Protein AF-A0AA36G3A5-F1 (afdb_monomer)

Mean predicted aligned error: 21.59 Å

Radius of gyration: 29.67 Å; Cα contacts (8 Å, |Δi|>4): 218; chains: 1; bounding box: 100×79×65 Å

InterPro domains:
  IPR003656 Zinc finger, BED-type [PF02892] (23-64)
  IPR003656 Zinc finger, BED-type [PS50808] (19-64)

Organism: NCBI:txid96644

Sequence (240 aa):
MSTLAPAPNVPNPRNAGRKKSNPVWEFFTDLRVHGLAGVRCRFCHWVTNDRSPTTMKFHLKRKHDTGPGVSASQDDFLQTLLQQAQNLAASSSPPELRDPVKSEDVENMNIIEGLLLPRIESCKHSDHSSDASYPTNLASPDFSLADGASIAGLLQIATESDLTFTFNARRSGEYCFESNKKSKDGSQDKMVVFSDHGPEIRVEQKVNGKELSVEMWRKSDWTQFCWAVRGTCLHFLKSY

Nearest PDB structures (foldseek):
  5n9j-assembly1_A  TM=5.357E-01  e=4.385E-02  Schizosaccharomyces pombe
  5z4g-assembly2_B  TM=5.095E-01  e=1.149E+00  Ramazzottius varieornatus
  7oa8-assembly1_A  TM=5.215E-01  e=1.286E+00  Streptococcus sanguinis
  4h52-assembly1_A  TM=4.754E-01  e=2.527E+00  Influenza A virus (A/RI/5+/1957(H2N2))
  7ns9-assembly1_A  TM=3.008E-01  e=3.543E+00  Sulfolobus acidocaldarius DSM 639

Secondary structure (DSSP, 8-state):
---PPPPP----GGGTT-----GGGGGEEEGGGGT-SSEEESSSS-EES---HHHHHHHHHHHS-SSSS--TTTHHHHHHHHHHHHHHHTT-PPPP-----------------SS-----------------------PPPS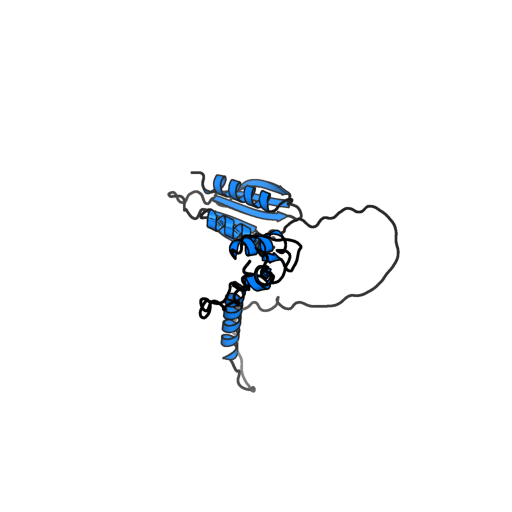--TTSHHHHHHHHHHHHHTTEEEEEE-STT-EEEEEESS--TTS---EEEEEEEETTEEEEEEEETTEEEEEEEEE---HHHHHHHHHHHHHHHHS--

Solvent-accessible surface area (backbone atoms only — not comparable to full-atom values): 15908 Å² total; per-residue (Å²): 140,84,87,80,77,84,78,82,88,72,82,76,74,88,67,87,78,71,72,84,71,66,74,73,54,82,55,43,44,69,32,56,86,76,78,39,89,30,36,31,43,73,87,51,93,51,70,41,73,68,81,48,69,66,59,53,50,52,47,42,62,73,76,56,64,84,68,86,87,86,58,94,76,61,55,63,60,56,51,51,52,52,53,54,57,53,61,64,65,74,73,73,83,83,81,89,84,92,86,89,91,84,89,84,88,79,93,79,92,77,81,96,81,87,86,88,77,87,82,87,78,89,83,86,86,85,90,82,82,89,85,91,84,79,88,75,79,78,69,73,51,82,68,52,73,87,36,70,69,44,44,51,52,53,53,49,52,22,63,78,65,61,33,45,70,48,78,44,78,65,102,76,38,36,42,35,41,30,49,69,69,72,48,96,78,72,78,61,52,41,38,40,38,40,31,79,54,86,59,29,32,41,39,34,38,26,48,71,86,39,82,77,46,77,47,80,44,73,56,76,50,70,68,60,49,55,49,50,53,51,53,53,50,50,57,65,52,64,59,128

Structure (mmCIF, N/CA/C/O backbone):
data_AF-A0AA36G3A5-F1
#
_entry.id   AF-A0AA36G3A5-F1
#
loop_
_atom_site.group_PDB
_atom_site.id
_atom_site.type_symbol
_atom_site.label_atom_id
_atom_site.label_alt_id
_atom_site.label_comp_id
_atom_site.label_asym_id
_atom_site.label_entity_id
_atom_site.label_seq_id
_atom_site.pdbx_PDB_ins_code
_atom_site.Cartn_x
_atom_site.Cartn_y
_atom_site.Cartn_z
_atom_site.occupancy
_atom_site.B_iso_or_equiv
_atom_site.auth_seq_id
_atom_site.auth_comp_id
_atom_site.auth_asym_id
_atom_site.auth_atom_id
_atom_site.pdbx_PDB_model_num
ATOM 1 N N . MET A 1 1 ? 45.743 -44.132 -42.120 1.00 41.00 1 MET A N 1
ATOM 2 C CA . MET A 1 1 ? 45.291 -42.758 -41.818 1.00 41.00 1 MET A CA 1
ATOM 3 C C . MET A 1 1 ? 43.903 -42.611 -42.415 1.00 41.00 1 MET A C 1
ATOM 5 O O . MET A 1 1 ? 43.802 -42.454 -43.622 1.00 41.00 1 MET A O 1
ATOM 9 N N . SER A 1 2 ? 42.852 -42.786 -41.612 1.00 38.22 2 SER A N 1
ATOM 10 C CA . SER A 1 2 ? 41.466 -42.783 -42.102 1.00 38.22 2 SER A CA 1
ATOM 11 C C . SER A 1 2 ? 40.746 -41.554 -41.566 1.00 38.22 2 SER A C 1
ATOM 13 O O . SER A 1 2 ? 40.529 -41.427 -40.364 1.00 38.22 2 SER A O 1
ATOM 15 N N . THR A 1 3 ? 40.428 -40.632 -42.466 1.00 40.66 3 THR A N 1
ATOM 16 C CA . THR A 1 3 ? 39.616 -39.438 -42.234 1.00 40.66 3 THR A CA 1
ATOM 17 C C . THR A 1 3 ? 38.140 -39.832 -42.136 1.00 40.66 3 THR A C 1
ATOM 19 O O . THR A 1 3 ? 37.544 -40.295 -43.106 1.00 40.66 3 THR A O 1
ATOM 22 N N . LEU A 1 4 ? 37.546 -39.667 -40.951 1.00 39.06 4 LEU A N 1
ATOM 23 C CA . LEU A 1 4 ? 36.112 -39.845 -40.711 1.00 39.06 4 LEU A CA 1
ATOM 24 C C . LEU A 1 4 ? 35.361 -38.571 -41.122 1.00 39.06 4 LEU A C 1
ATOM 26 O O . LEU A 1 4 ? 35.621 -37.493 -40.592 1.00 39.06 4 LEU A O 1
ATOM 30 N N . ALA A 1 5 ? 34.429 -38.706 -42.064 1.00 45.53 5 ALA A N 1
ATOM 31 C CA . ALA A 1 5 ? 33.474 -37.662 -42.419 1.00 45.53 5 ALA A CA 1
ATOM 32 C C . ALA A 1 5 ? 32.466 -37.428 -41.269 1.00 45.53 5 ALA A C 1
ATOM 34 O O . ALA A 1 5 ? 32.078 -38.393 -40.603 1.00 45.53 5 ALA A O 1
ATOM 35 N N . PRO A 1 6 ? 32.007 -36.186 -41.021 1.00 39.84 6 PRO A N 1
ATOM 36 C CA . PRO A 1 6 ? 30.997 -35.918 -40.003 1.00 39.84 6 PRO A CA 1
ATOM 37 C C . PRO A 1 6 ? 29.606 -36.362 -40.480 1.00 39.84 6 PRO A C 1
ATOM 39 O O . PRO A 1 6 ? 29.204 -36.112 -41.616 1.00 39.84 6 PRO A O 1
ATOM 42 N N . ALA A 1 7 ? 28.877 -37.038 -39.592 1.00 45.78 7 ALA A N 1
ATOM 43 C CA . ALA A 1 7 ? 27.554 -37.598 -39.848 1.00 45.78 7 ALA A CA 1
ATOM 44 C C . ALA A 1 7 ? 26.497 -36.518 -40.179 1.00 45.78 7 ALA A C 1
ATOM 46 O O . ALA A 1 7 ? 26.540 -35.421 -39.613 1.00 45.78 7 ALA A O 1
ATOM 47 N N . PRO A 1 8 ? 25.509 -36.823 -41.045 1.00 42.19 8 PRO A N 1
ATOM 48 C CA . PRO A 1 8 ? 24.415 -35.910 -41.350 1.00 42.19 8 PRO A CA 1
ATOM 49 C C . PRO A 1 8 ? 23.526 -35.698 -40.117 1.00 42.19 8 PRO A C 1
ATOM 51 O O . PRO A 1 8 ? 23.124 -36.641 -39.436 1.00 42.19 8 PRO A O 1
ATOM 54 N N . ASN A 1 9 ? 23.231 -34.430 -39.834 1.00 49.28 9 ASN A N 1
ATOM 55 C CA . ASN A 1 9 ? 22.385 -33.979 -38.734 1.00 49.28 9 ASN A CA 1
ATOM 56 C C . ASN A 1 9 ? 20.938 -34.448 -38.960 1.00 49.28 9 ASN A C 1
ATOM 58 O O . ASN A 1 9 ? 20.182 -33.823 -39.701 1.00 49.28 9 ASN A O 1
ATOM 62 N N . VAL A 1 10 ? 20.574 -35.581 -38.356 1.00 48.03 10 VAL A N 1
ATOM 63 C CA . VAL A 1 10 ? 19.202 -36.098 -38.358 1.00 48.03 10 VAL A CA 1
ATOM 64 C C . VAL A 1 10 ? 18.349 -35.211 -37.438 1.00 48.03 10 VAL A C 1
ATOM 66 O O . VAL A 1 10 ? 18.634 -35.145 -36.237 1.00 48.03 10 VAL A O 1
ATOM 69 N N . PRO A 1 11 ? 17.287 -34.548 -37.939 1.00 46.44 11 PRO A N 1
ATOM 70 C CA . PRO A 1 11 ? 16.377 -33.788 -37.093 1.00 46.44 11 PRO A CA 1
ATOM 71 C C . PRO A 1 11 ? 15.695 -34.728 -36.098 1.00 46.44 11 PRO A C 1
ATOM 73 O O . PRO A 1 11 ? 14.959 -35.636 -36.476 1.00 46.44 11 PRO A O 1
ATOM 76 N N . ASN A 1 12 ? 15.957 -34.524 -34.809 1.00 41.50 12 ASN A N 1
ATOM 77 C CA . ASN A 1 12 ? 15.366 -35.309 -33.732 1.00 41.50 12 ASN A CA 1
ATOM 78 C C . ASN A 1 12 ? 13.835 -35.082 -33.693 1.00 41.50 12 ASN A C 1
ATOM 80 O O . ASN A 1 12 ? 13.403 -33.970 -33.373 1.00 41.50 12 ASN A O 1
ATOM 84 N N . PRO A 1 13 ? 12.995 -36.105 -33.948 1.00 40.66 13 PRO A N 1
ATOM 85 C CA . PRO A 1 13 ? 11.541 -35.957 -34.079 1.00 40.66 13 PRO A CA 1
ATOM 86 C C . PRO A 1 13 ? 10.811 -35.773 -32.734 1.00 40.66 13 PRO A C 1
ATOM 88 O O . PRO A 1 13 ? 9.584 -35.757 -32.672 1.00 40.66 13 PRO A O 1
ATOM 91 N N . ARG A 1 14 ? 11.541 -35.583 -31.627 1.00 45.16 14 ARG A N 1
ATOM 92 C CA . ARG A 1 14 ? 10.981 -35.475 -30.268 1.00 45.16 14 ARG A CA 1
ATOM 93 C C . ARG A 1 14 ? 10.204 -34.189 -29.956 1.00 45.16 14 ARG A C 1
ATOM 95 O O . ARG A 1 14 ? 9.733 -34.044 -28.832 1.00 45.16 14 ARG A O 1
ATOM 102 N N . ASN A 1 15 ? 10.028 -33.280 -30.915 1.00 44.22 15 ASN A N 1
ATOM 103 C CA . ASN A 1 15 ? 9.285 -32.031 -30.703 1.00 44.22 15 ASN A CA 1
ATOM 104 C C . ASN A 1 15 ? 7.960 -31.939 -31.478 1.00 44.22 15 ASN A C 1
ATOM 106 O O . ASN A 1 15 ? 7.345 -30.876 -31.483 1.00 44.22 15 ASN A O 1
ATOM 110 N N . ALA A 1 16 ? 7.472 -33.035 -32.064 1.00 37.53 16 ALA A N 1
ATOM 111 C CA . ALA A 1 16 ? 6.218 -33.080 -32.827 1.00 37.53 16 ALA A CA 1
ATOM 112 C C . ALA A 1 16 ? 4.923 -32.990 -31.976 1.00 37.53 16 ALA A C 1
ATOM 114 O O . ALA A 1 16 ? 3.882 -33.497 -32.375 1.00 37.53 16 ALA A O 1
ATOM 115 N N . GLY A 1 17 ? 4.946 -32.356 -30.798 1.00 41.25 17 GLY A N 1
ATOM 116 C CA . GLY A 1 17 ? 3.747 -32.300 -29.950 1.00 41.25 17 GLY A CA 1
ATOM 117 C C . GLY A 1 17 ? 3.901 -31.598 -28.606 1.00 41.25 17 GLY A C 1
ATOM 118 O O . GLY A 1 17 ? 3.359 -32.066 -27.606 1.00 41.25 17 GLY A O 1
ATOM 119 N N . ARG A 1 18 ? 4.655 -30.492 -28.527 1.00 45.75 18 ARG A N 1
ATOM 120 C CA . ARG A 1 18 ? 4.874 -29.784 -27.255 1.00 45.75 18 ARG A CA 1
ATOM 121 C C . ARG A 1 18 ? 4.190 -28.418 -27.247 1.00 45.75 18 ARG A C 1
ATOM 123 O O . ARG A 1 18 ? 4.710 -27.465 -27.805 1.00 45.75 18 ARG A O 1
ATOM 130 N N . LYS A 1 19 ? 3.020 -28.397 -26.596 1.00 48.25 19 LYS A N 1
ATOM 131 C CA . LYS A 1 19 ? 2.370 -27.307 -25.839 1.00 48.25 19 LYS A CA 1
ATOM 132 C C . LYS A 1 19 ? 2.887 -25.898 -26.161 1.00 48.25 19 LYS A C 1
ATOM 134 O O . LYS A 1 19 ? 4.034 -25.608 -25.833 1.00 48.25 19 LYS A O 1
ATOM 139 N N . LYS A 1 20 ? 2.003 -25.056 -26.724 1.00 50.97 20 LYS A N 1
ATOM 140 C CA . LYS A 1 20 ? 2.137 -23.601 -26.953 1.00 50.97 20 LYS A CA 1
ATOM 141 C C . LYS A 1 20 ? 3.303 -23.024 -26.144 1.00 50.97 20 LYS A C 1
ATOM 143 O O . LYS A 1 20 ? 3.216 -22.925 -24.918 1.00 50.97 20 LYS A O 1
ATOM 148 N N . SER A 1 21 ? 4.426 -22.762 -26.816 1.00 67.94 21 S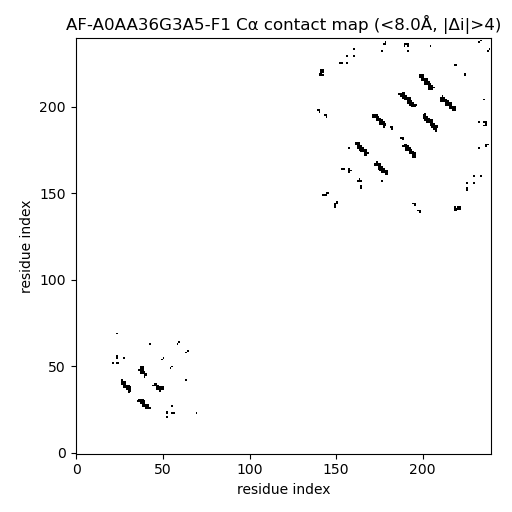ER A N 1
ATOM 149 C CA . S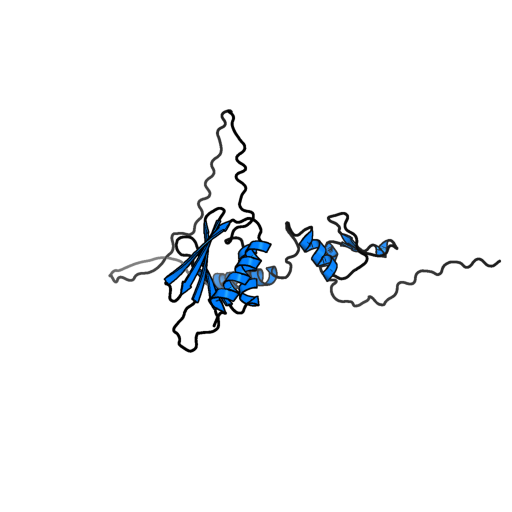ER A 1 21 ? 5.620 -22.217 -26.172 1.00 67.94 21 SER A CA 1
ATOM 150 C C . SER A 1 21 ? 5.229 -20.973 -25.384 1.00 67.94 21 SER A C 1
ATOM 152 O O . SER A 1 21 ? 4.411 -20.181 -25.845 1.00 67.94 21 SER A O 1
ATOM 154 N N . ASN A 1 22 ? 5.773 -20.831 -24.176 1.00 72.81 22 ASN A N 1
ATOM 155 C CA . ASN A 1 22 ? 5.434 -19.721 -23.291 1.00 72.81 22 ASN A CA 1
ATOM 156 C C . ASN A 1 22 ? 5.592 -18.381 -24.050 1.00 72.81 22 ASN A C 1
ATOM 158 O O . ASN A 1 22 ? 6.647 -18.191 -24.656 1.00 72.81 22 ASN A O 1
ATOM 162 N N . PRO A 1 23 ? 4.601 -17.468 -24.029 1.00 85.69 23 PRO A N 1
ATOM 163 C CA . PRO A 1 23 ? 4.609 -16.255 -24.861 1.00 85.69 23 PRO A CA 1
ATOM 164 C C . PRO A 1 23 ? 5.824 -15.354 -24.608 1.00 85.69 23 PRO A C 1
ATOM 166 O O . PRO A 1 23 ? 6.230 -14.600 -25.481 1.00 85.69 23 PRO A O 1
ATOM 169 N N . VAL A 1 24 ? 6.491 -15.504 -23.455 1.00 84.31 24 VAL A N 1
ATOM 170 C CA . VAL A 1 24 ? 7.762 -14.824 -23.160 1.00 84.31 24 VAL A CA 1
ATOM 171 C C . VAL A 1 24 ? 8.820 -15.018 -24.257 1.00 84.31 24 VAL A C 1
ATOM 173 O O . VAL A 1 24 ? 9.670 -14.155 -24.433 1.00 84.31 24 VAL A O 1
ATOM 176 N N . TRP A 1 25 ? 8.775 -16.112 -25.022 1.00 86.62 25 TRP A N 1
ATOM 177 C CA . TRP A 1 25 ? 9.727 -16.375 -26.105 1.00 86.62 25 TRP A CA 1
ATOM 178 C C . TRP A 1 25 ? 9.666 -15.362 -27.257 1.00 86.62 25 TRP A C 1
ATOM 180 O O . TRP A 1 25 ? 10.642 -15.246 -27.995 1.00 86.62 25 TRP A O 1
ATOM 190 N N . GLU A 1 26 ? 8.589 -14.584 -27.390 1.00 86.12 26 GLU A N 1
ATOM 191 C CA . GLU A 1 26 ? 8.492 -13.502 -28.382 1.00 86.12 26 GLU A CA 1
ATOM 192 C C . GLU A 1 26 ? 9.540 -12.400 -28.155 1.00 86.12 26 GLU A C 1
ATOM 194 O O . GLU A 1 26 ? 9.980 -11.741 -29.099 1.00 86.12 26 GLU A O 1
ATOM 199 N N . PHE A 1 27 ? 10.021 -12.264 -26.918 1.00 87.19 27 PHE A N 1
ATOM 200 C CA . PHE A 1 27 ? 10.941 -11.209 -26.497 1.00 87.19 27 PHE A CA 1
ATOM 201 C C . PHE A 1 27 ? 12.420 -11.641 -26.510 1.00 87.19 27 PHE A C 1
ATOM 203 O O . PHE A 1 27 ? 13.311 -10.831 -26.238 1.00 87.19 27 PHE A O 1
ATOM 210 N N . PHE A 1 28 ? 12.703 -12.907 -26.841 1.00 90.31 28 PHE A N 1
ATOM 211 C CA . PHE A 1 28 ? 14.046 -13.490 -26.774 1.00 90.31 28 PHE A CA 1
ATOM 212 C C . PHE A 1 28 ? 14.433 -14.215 -28.067 1.00 90.31 28 PHE A C 1
ATOM 214 O O . PHE A 1 28 ? 13.602 -14.663 -28.860 1.00 90.31 28 PHE A O 1
ATOM 221 N N . THR A 1 29 ? 15.736 -14.327 -28.290 1.00 89.75 29 THR A N 1
ATOM 222 C CA . THR A 1 29 ? 16.333 -15.082 -29.393 1.00 89.75 29 THR A CA 1
ATOM 223 C C . THR A 1 29 ? 17.072 -16.287 -28.813 1.00 89.75 29 THR A C 1
ATOM 225 O O . THR A 1 29 ? 17.982 -16.118 -27.997 1.00 89.75 29 THR A O 1
ATOM 228 N N . ASP A 1 30 ? 16.668 -17.502 -29.206 1.00 88.81 30 ASP A N 1
ATOM 229 C CA . ASP A 1 30 ? 17.364 -18.747 -28.837 1.00 88.81 30 ASP A CA 1
ATOM 230 C C . ASP A 1 30 ? 18.687 -18.815 -29.604 1.00 88.81 30 ASP A C 1
ATOM 232 O O . ASP A 1 30 ? 18.687 -18.870 -30.830 1.00 88.81 30 ASP A O 1
ATOM 236 N N . LEU A 1 31 ? 19.821 -18.810 -28.901 1.00 85.12 31 LEU A N 1
ATOM 237 C CA . LEU A 1 31 ? 21.141 -18.855 -29.534 1.00 85.12 31 LEU A CA 1
ATOM 238 C C . LEU A 1 31 ? 21.524 -20.275 -29.979 1.00 85.12 31 LEU A C 1
ATOM 240 O O . LEU A 1 31 ? 22.456 -20.442 -30.769 1.00 85.12 31 LEU A O 1
ATOM 244 N N . ARG A 1 32 ? 20.762 -21.298 -29.564 1.00 79.19 32 ARG A N 1
ATOM 245 C CA . ARG A 1 32 ? 20.990 -22.693 -29.971 1.00 79.19 32 ARG A CA 1
ATOM 246 C C . ARG A 1 32 ? 20.835 -22.901 -31.471 1.00 79.19 32 ARG A C 1
ATOM 248 O O . ARG A 1 32 ? 21.509 -23.763 -32.028 1.00 79.19 32 ARG A O 1
ATOM 255 N N . VAL A 1 33 ? 19.983 -22.114 -32.131 1.00 74.81 33 VAL A N 1
ATOM 256 C CA . VAL A 1 33 ? 19.831 -22.178 -33.596 1.00 74.81 33 VAL A CA 1
ATOM 257 C C . VAL A 1 33 ? 21.110 -21.755 -34.327 1.00 74.81 33 VAL A C 1
ATOM 259 O O . VAL A 1 33 ? 21.316 -22.146 -35.468 1.00 74.81 33 VAL A O 1
ATOM 262 N N . HIS A 1 34 ? 21.996 -21.022 -33.648 1.00 75.00 34 HIS A N 1
ATOM 263 C CA . HIS A 1 34 ? 23.299 -20.590 -34.152 1.00 75.00 34 HIS A CA 1
ATOM 264 C C . HIS A 1 34 ? 24.465 -21.428 -33.599 1.00 75.00 34 HIS A C 1
ATOM 266 O O . HIS A 1 34 ? 25.620 -21.040 -33.741 1.00 75.00 34 HIS A O 1
ATOM 272 N N . GLY A 1 35 ? 24.187 -22.564 -32.945 1.00 77.75 35 GLY A N 1
ATOM 273 C CA . GLY A 1 35 ? 25.217 -23.429 -32.357 1.00 77.75 35 GLY A CA 1
ATOM 274 C C . GLY A 1 35 ? 25.825 -22.906 -31.049 1.00 77.75 35 GLY A C 1
ATOM 275 O O . GLY A 1 35 ? 26.791 -23.485 -30.560 1.00 77.75 35 GLY A O 1
ATOM 276 N N . LEU A 1 36 ? 25.259 -21.846 -30.462 1.00 77.50 36 LEU A N 1
ATOM 277 C CA . LEU A 1 36 ? 25.702 -21.263 -29.194 1.00 77.50 36 LEU A CA 1
ATOM 278 C C . LEU A 1 36 ? 24.763 -21.660 -28.043 1.00 77.50 36 LEU A C 1
ATOM 280 O O . LEU A 1 36 ? 23.570 -21.892 -28.237 1.00 77.50 36 LEU A O 1
ATOM 284 N N . ALA A 1 37 ? 25.292 -21.741 -26.822 1.00 78.19 37 ALA A N 1
ATOM 285 C CA . ALA A 1 37 ? 24.477 -21.981 -25.634 1.00 78.19 37 ALA A CA 1
ATOM 286 C C . ALA A 1 37 ? 23.837 -20.670 -25.143 1.00 78.19 37 ALA A C 1
ATOM 288 O O . ALA A 1 37 ? 24.508 -19.645 -25.059 1.00 78.19 37 ALA A O 1
ATOM 289 N N . GLY A 1 38 ? 22.546 -20.718 -24.804 1.00 87.06 38 GLY A N 1
ATOM 290 C CA . GLY A 1 38 ? 21.849 -19.631 -24.112 1.00 87.06 38 GLY A CA 1
ATOM 291 C C . GLY A 1 38 ? 20.764 -18.919 -24.919 1.00 87.06 38 GLY A C 1
ATOM 292 O O . GLY A 1 38 ? 20.365 -19.343 -26.003 1.00 87.06 38 GLY A O 1
ATOM 293 N N . VAL A 1 39 ? 20.244 -17.846 -24.330 1.00 91.06 39 VAL A N 1
ATOM 294 C CA . VAL A 1 39 ? 19.195 -16.981 -24.878 1.00 91.06 39 VAL A CA 1
ATOM 295 C C . VAL A 1 39 ? 19.599 -15.525 -24.719 1.00 91.06 39 VAL A C 1
ATOM 297 O O . VAL A 1 39 ? 20.200 -15.138 -23.715 1.00 91.06 39 VAL A O 1
ATOM 300 N N . ARG A 1 40 ? 19.255 -14.713 -25.717 1.00 91.06 40 ARG A N 1
ATOM 301 C CA . ARG A 1 40 ? 19.533 -13.276 -25.746 1.00 91.06 40 ARG A CA 1
ATOM 302 C C . ARG A 1 40 ? 18.232 -12.482 -25.749 1.00 91.06 40 ARG A C 1
ATOM 304 O O . ARG A 1 40 ? 17.301 -12.837 -26.468 1.00 91.06 40 ARG A O 1
ATOM 311 N N . CYS A 1 41 ? 18.175 -11.405 -24.970 1.00 92.88 41 CYS A N 1
ATOM 312 C CA . CYS A 1 41 ? 17.064 -10.456 -25.025 1.00 92.88 41 CYS A CA 1
ATOM 313 C C . CYS A 1 41 ? 17.078 -9.690 -26.356 1.00 92.88 41 CYS A C 1
ATOM 315 O O . CYS A 1 41 ? 18.139 -9.283 -26.828 1.00 92.88 41 CYS A O 1
ATOM 317 N N . ARG A 1 42 ? 15.908 -9.466 -26.963 1.00 89.44 42 ARG A N 1
ATOM 318 C CA . ARG A 1 42 ? 15.797 -8.674 -28.203 1.00 89.44 42 ARG A CA 1
ATOM 319 C C . ARG A 1 42 ? 15.887 -7.164 -27.969 1.00 89.44 42 ARG A C 1
ATOM 321 O O . ARG A 1 42 ? 16.197 -6.433 -28.901 1.00 89.44 42 ARG A O 1
ATOM 328 N N . PHE A 1 43 ? 15.650 -6.712 -26.739 1.00 84.00 43 PHE A N 1
ATOM 329 C CA . PHE A 1 43 ? 15.539 -5.293 -26.384 1.00 84.00 43 PHE A CA 1
ATOM 330 C C . PHE A 1 43 ? 16.793 -4.726 -25.710 1.00 84.00 43 PHE A C 1
ATOM 332 O O . PHE A 1 43 ? 16.924 -3.515 -25.568 1.00 84.00 43 PHE A O 1
ATOM 339 N N . CYS A 1 44 ? 17.735 -5.575 -25.292 1.00 85.38 44 CYS A N 1
ATOM 340 C CA . CYS A 1 44 ? 19.021 -5.136 -24.753 1.00 85.38 44 CYS A CA 1
ATOM 341 C C . CYS A 1 44 ? 20.135 -6.169 -24.990 1.00 85.38 44 CYS A C 1
ATOM 343 O O . CYS A 1 44 ? 19.923 -7.237 -25.559 1.00 85.38 44 CYS A O 1
ATOM 345 N N . HIS A 1 45 ? 21.350 -5.867 -24.528 1.00 88.06 45 HIS A N 1
ATOM 346 C CA . HIS A 1 45 ? 22.523 -6.744 -24.658 1.00 88.06 45 HIS A CA 1
ATOM 347 C C . HIS A 1 45 ? 22.565 -7.894 -23.635 1.00 88.06 45 HIS A C 1
ATOM 349 O O . HIS A 1 45 ? 23.592 -8.551 -23.488 1.00 88.06 45 HIS A O 1
ATOM 355 N N . TRP A 1 46 ? 21.473 -8.145 -22.909 1.00 91.25 46 TRP A N 1
ATOM 356 C CA . TRP A 1 46 ? 21.429 -9.193 -21.894 1.00 91.25 46 TRP A CA 1
ATOM 357 C C . TRP A 1 46 ? 21.390 -10.597 -22.510 1.00 91.25 46 TRP A C 1
ATOM 359 O O . TRP A 1 46 ? 20.621 -10.867 -23.439 1.00 91.25 46 TRP A O 1
ATOM 369 N N . VAL A 1 47 ? 22.204 -11.499 -21.956 1.00 90.31 47 VAL A N 1
ATOM 370 C CA . VAL A 1 47 ? 22.348 -12.897 -22.378 1.00 90.31 47 VAL A CA 1
ATOM 371 C C . VAL A 1 47 ? 22.416 -13.786 -21.138 1.00 90.31 47 VAL A C 1
ATOM 373 O O . VAL A 1 47 ? 23.054 -13.426 -20.150 1.00 90.31 47 VAL A O 1
ATOM 376 N N . THR A 1 48 ? 21.777 -14.954 -21.183 1.00 88.06 48 THR A N 1
ATOM 377 C CA . THR A 1 48 ? 21.875 -15.971 -20.127 1.00 88.06 48 THR A CA 1
ATOM 378 C C . THR A 1 48 ? 21.960 -17.377 -20.710 1.00 88.06 48 THR A C 1
ATOM 380 O O . THR A 1 48 ? 21.448 -17.644 -21.796 1.00 88.06 48 THR A O 1
ATOM 383 N N . ASN A 1 49 ? 22.564 -18.298 -19.960 1.00 87.31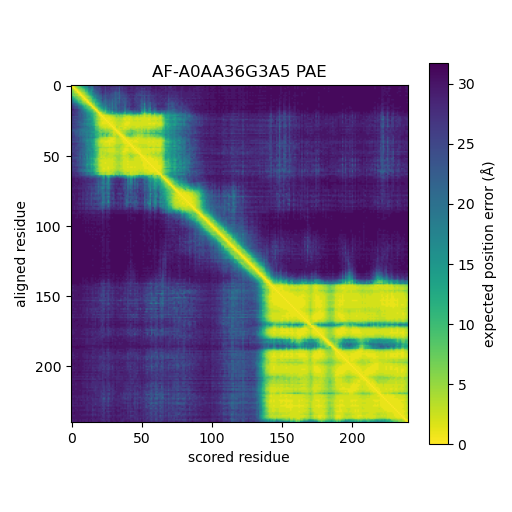 49 ASN A N 1
ATOM 384 C CA . ASN A 1 49 ? 22.575 -19.726 -20.285 1.00 87.31 49 ASN A CA 1
ATOM 385 C C . ASN A 1 49 ? 21.311 -20.458 -19.792 1.00 87.31 49 ASN A C 1
ATOM 387 O O . ASN A 1 49 ? 21.017 -21.557 -20.266 1.00 87.31 49 ASN A O 1
ATOM 391 N N . ASP A 1 50 ? 20.547 -19.856 -18.873 1.00 87.00 50 ASP A N 1
ATOM 392 C CA . ASP A 1 50 ? 19.304 -20.423 -18.345 1.00 87.00 50 ASP A CA 1
ATOM 393 C C . ASP A 1 50 ? 18.100 -20.062 -19.229 1.00 87.00 50 ASP A C 1
ATOM 395 O O . ASP A 1 50 ? 17.700 -18.906 -19.349 1.00 87.00 50 ASP A O 1
ATOM 399 N N . ARG A 1 51 ? 17.497 -21.088 -19.836 1.00 84.38 51 ARG A N 1
ATOM 400 C CA . ARG A 1 51 ? 16.383 -20.969 -20.791 1.00 84.38 51 ARG A CA 1
ATOM 401 C C . ARG A 1 51 ? 15.010 -21.097 -20.132 1.00 84.38 51 ARG A C 1
ATOM 403 O O . ARG A 1 51 ? 14.011 -21.334 -20.814 1.00 84.38 51 ARG A O 1
ATOM 410 N N . SER A 1 52 ? 14.956 -20.986 -18.808 1.00 85.50 52 SER A N 1
ATOM 411 C CA . SER A 1 52 ? 13.711 -20.987 -18.053 1.00 85.50 52 SER A CA 1
ATOM 412 C C . SER A 1 52 ? 12.851 -19.760 -18.395 1.00 85.50 52 SER A C 1
ATOM 414 O O . SER A 1 52 ? 13.329 -18.624 -18.285 1.00 85.50 52 SER A O 1
ATOM 416 N N . PRO A 1 53 ? 11.559 -19.941 -18.747 1.00 84.69 53 PRO A N 1
ATOM 417 C CA . PRO A 1 53 ? 10.605 -18.841 -18.893 1.00 84.69 53 PRO A CA 1
ATOM 418 C C . PRO A 1 53 ? 10.576 -17.897 -17.693 1.00 84.69 53 PRO A C 1
ATOM 420 O O . PRO A 1 53 ? 10.380 -16.699 -17.861 1.00 84.69 53 PRO A O 1
ATOM 423 N N . THR A 1 54 ? 10.810 -18.419 -16.491 1.00 84.75 54 THR A N 1
ATOM 424 C CA . THR A 1 54 ? 10.860 -17.642 -15.252 1.00 84.75 54 THR A CA 1
ATOM 425 C C . THR A 1 54 ? 12.012 -16.638 -15.265 1.00 84.75 54 THR A C 1
ATOM 427 O O . THR A 1 54 ? 11.799 -15.455 -15.012 1.00 84.75 54 THR A O 1
ATOM 430 N N . THR A 1 55 ? 13.215 -17.074 -15.636 1.00 87.06 55 THR A N 1
ATOM 431 C CA . THR A 1 55 ? 14.416 -16.227 -15.710 1.00 87.06 55 THR A CA 1
ATOM 432 C C . THR A 1 55 ? 14.262 -15.134 -16.768 1.00 87.06 55 THR A C 1
ATOM 434 O O . THR A 1 55 ? 14.579 -13.970 -16.520 1.00 87.06 55 THR A O 1
ATOM 437 N N . MET A 1 56 ? 13.679 -15.480 -17.918 1.00 88.25 56 MET A N 1
ATOM 438 C CA . MET A 1 56 ? 13.350 -14.532 -18.986 1.00 88.25 56 MET A CA 1
ATOM 439 C C . MET A 1 56 ? 12.294 -13.503 -18.550 1.00 88.25 56 MET A C 1
ATOM 441 O O . MET A 1 56 ? 12.481 -12.304 -18.751 1.00 88.25 56 MET A O 1
ATOM 445 N N . LYS A 1 57 ? 11.225 -13.933 -17.869 1.00 84.50 57 LYS A N 1
ATOM 446 C CA . LYS A 1 57 ? 10.213 -13.020 -17.308 1.00 84.50 57 LYS A CA 1
ATOM 447 C C . LYS A 1 57 ? 10.804 -12.070 -16.269 1.00 84.50 57 LYS A C 1
ATOM 449 O O . LYS A 1 57 ? 10.495 -10.884 -16.291 1.00 84.50 57 LYS A O 1
ATOM 454 N N . PHE A 1 58 ? 11.678 -12.562 -15.390 1.00 89.75 58 PHE A N 1
ATOM 455 C CA . PHE A 1 58 ? 12.361 -11.711 -14.415 1.00 89.75 58 PHE A CA 1
ATOM 456 C C . PHE A 1 58 ? 13.258 -10.670 -15.076 1.00 89.75 58 PHE A C 1
ATOM 458 O O . PHE A 1 58 ? 13.329 -9.543 -14.592 1.00 89.75 58 PHE A O 1
ATOM 465 N N . HIS A 1 59 ? 13.926 -11.023 -16.175 1.00 89.94 59 HIS A N 1
ATOM 466 C CA . HIS A 1 59 ? 14.695 -10.054 -16.944 1.00 89.94 59 HIS A CA 1
ATOM 467 C C . HIS A 1 59 ? 13.796 -8.938 -17.495 1.00 89.94 59 HIS A C 1
ATOM 469 O O . HIS A 1 59 ? 14.084 -7.767 -17.244 1.00 89.94 59 HIS A O 1
ATOM 475 N N . LEU A 1 60 ? 12.688 -9.291 -18.164 1.00 88.00 60 LEU A N 1
ATOM 476 C CA . LEU A 1 60 ? 11.730 -8.308 -18.685 1.00 88.00 60 LEU A CA 1
ATOM 477 C C . LEU A 1 60 ? 11.201 -7.405 -17.566 1.00 88.00 60 LEU A C 1
ATOM 479 O O . LEU A 1 60 ? 11.333 -6.192 -17.662 1.00 88.00 60 LEU A O 1
ATOM 483 N N . LYS A 1 61 ? 10.746 -7.987 -16.451 1.00 83.50 61 LYS A N 1
ATOM 484 C CA . LYS A 1 61 ? 10.239 -7.243 -15.288 1.00 83.50 61 LYS A CA 1
ATOM 485 C C . LYS A 1 61 ? 11.276 -6.316 -14.637 1.00 83.50 61 LYS A C 1
ATOM 487 O O . LYS A 1 61 ? 10.925 -5.359 -13.973 1.00 83.50 61 LYS A O 1
ATOM 492 N N . ARG A 1 62 ? 12.575 -6.597 -14.749 1.00 82.12 62 ARG A N 1
ATOM 493 C CA . ARG A 1 62 ? 13.614 -5.768 -14.102 1.00 82.12 62 ARG A CA 1
ATOM 494 C C . ARG A 1 62 ? 14.207 -4.706 -15.015 1.00 82.12 62 ARG A C 1
ATOM 496 O O . ARG A 1 62 ? 14.800 -3.754 -14.518 1.00 82.12 62 ARG A O 1
ATOM 503 N N . LYS A 1 63 ? 14.168 -4.923 -16.330 1.00 80.44 63 LYS A N 1
ATOM 504 C CA . LYS A 1 63 ? 14.907 -4.109 -17.309 1.00 80.44 63 LYS A CA 1
ATOM 505 C C . LYS A 1 63 ? 14.031 -3.498 -18.395 1.00 80.44 63 LYS A C 1
ATOM 507 O O . LYS A 1 63 ? 14.473 -2.557 -19.041 1.00 80.44 63 LYS A O 1
ATOM 512 N N . HIS A 1 64 ? 12.821 -4.014 -18.577 1.00 81.12 64 HIS A N 1
ATOM 513 C CA . HIS A 1 64 ? 11.886 -3.626 -19.629 1.00 81.12 64 HIS A CA 1
ATOM 514 C C . HIS A 1 64 ? 10.452 -3.443 -19.091 1.00 81.12 64 HIS A C 1
ATOM 516 O O . HIS A 1 64 ? 9.505 -3.475 -19.866 1.00 81.12 64 HIS A O 1
ATOM 522 N N . ASP A 1 65 ? 10.287 -3.230 -17.778 1.00 64.19 65 ASP A N 1
ATOM 523 C CA . ASP A 1 65 ? 8.980 -3.022 -17.119 1.00 64.19 65 ASP A CA 1
ATOM 524 C C . ASP A 1 65 ? 8.354 -1.652 -17.439 1.00 64.19 65 ASP A C 1
ATOM 526 O O . ASP A 1 65 ? 7.231 -1.361 -17.048 1.00 64.19 65 ASP A O 1
ATOM 530 N N . THR A 1 66 ? 9.063 -0.801 -18.183 1.00 53.44 66 THR A N 1
ATOM 531 C CA . THR A 1 66 ? 8.635 0.551 -18.575 1.00 53.44 66 THR A CA 1
ATOM 532 C C . THR A 1 66 ? 7.776 0.552 -19.863 1.00 53.44 66 THR A C 1
ATOM 534 O O . THR A 1 66 ? 7.943 1.418 -20.716 1.00 53.44 66 THR A O 1
ATOM 537 N N . GLY A 1 67 ? 6.856 -0.424 -19.978 1.00 41.97 67 GLY A N 1
ATOM 538 C CA . GLY A 1 67 ? 5.738 -0.538 -20.945 1.00 41.97 67 GLY A CA 1
ATOM 539 C C . GLY A 1 67 ? 6.076 -0.845 -22.421 1.00 41.97 67 GLY A C 1
ATOM 540 O O . GLY A 1 67 ? 7.210 -0.644 -22.850 1.00 41.97 67 GLY A O 1
ATOM 541 N N . PRO A 1 68 ? 5.100 -1.247 -23.271 1.00 48.69 68 PRO A N 1
ATOM 542 C CA . PRO A 1 68 ? 3.894 -2.067 -23.076 1.00 48.69 68 PRO A CA 1
ATOM 543 C C . PRO A 1 68 ? 4.044 -3.448 -23.771 1.00 48.69 68 PRO A C 1
ATOM 545 O O . PRO A 1 68 ? 4.560 -3.528 -24.884 1.00 48.69 68 PRO A O 1
ATOM 548 N N . GLY A 1 69 ? 3.569 -4.552 -23.172 1.00 46.72 69 GLY A N 1
ATOM 549 C CA . GLY A 1 69 ? 3.463 -5.816 -23.931 1.00 46.72 69 GLY A CA 1
ATOM 550 C C . GLY A 1 69 ? 3.517 -7.157 -23.196 1.00 46.72 69 GLY A C 1
ATOM 551 O O . GLY A 1 69 ? 3.636 -8.175 -23.868 1.00 46.72 69 GLY A O 1
ATOM 552 N N . VAL A 1 70 ? 3.440 -7.231 -21.861 1.00 49.97 70 VAL A N 1
ATOM 553 C CA . VAL A 1 70 ? 3.530 -8.534 -21.150 1.00 49.97 70 VAL A CA 1
ATOM 554 C C . VAL A 1 70 ? 2.339 -8.816 -20.217 1.00 49.97 70 VAL A C 1
ATOM 556 O O . VAL A 1 70 ? 2.437 -9.634 -19.306 1.00 49.97 70 VAL A O 1
ATOM 559 N N . SER A 1 71 ? 1.176 -8.206 -20.463 1.00 46.00 71 SER A N 1
ATOM 560 C CA . SER A 1 71 ? -0.066 -8.433 -19.700 1.00 46.00 71 SER A CA 1
ATOM 561 C C . SER A 1 71 ? -1.103 -9.303 -20.426 1.00 46.00 71 SER A C 1
ATOM 563 O O . SER A 1 71 ? -2.292 -9.193 -20.156 1.00 46.00 71 SER A O 1
ATOM 565 N N . ALA A 1 72 ? -0.689 -10.247 -21.279 1.00 46.03 72 ALA A N 1
ATOM 566 C CA . ALA A 1 72 ? -1.593 -11.175 -21.984 1.00 46.03 72 ALA A CA 1
ATOM 567 C C . ALA A 1 72 ? -2.261 -12.239 -21.073 1.00 46.03 72 ALA A C 1
ATOM 569 O O . ALA A 1 72 ? -2.391 -13.407 -21.430 1.00 46.03 72 ALA A O 1
ATOM 570 N N . SER A 1 73 ? -2.606 -11.891 -19.837 1.00 49.53 73 SER A N 1
ATOM 571 C CA . SER A 1 73 ? -3.337 -12.773 -18.916 1.00 49.53 73 SER A CA 1
ATOM 572 C C . SER A 1 73 ? -4.324 -12.028 -18.013 1.00 49.53 73 SER A C 1
ATOM 574 O O . SER A 1 73 ? -5.142 -12.685 -17.381 1.00 49.53 73 SER A O 1
ATOM 576 N N . GLN A 1 74 ? -4.272 -10.691 -17.945 1.00 48.34 74 GLN A N 1
ATOM 577 C CA . GLN A 1 74 ? -5.289 -9.884 -17.252 1.00 48.34 74 GLN A CA 1
ATOM 578 C C . GLN A 1 74 ? -6.289 -9.232 -18.222 1.00 48.34 74 GLN A C 1
ATOM 580 O O . GLN A 1 74 ? -7.428 -8.984 -17.830 1.00 48.34 74 GLN A O 1
ATOM 585 N N . ASP A 1 75 ? -5.917 -9.044 -19.492 1.00 55.66 75 ASP A N 1
ATOM 586 C CA . ASP A 1 75 ? -6.762 -8.364 -20.484 1.00 55.66 75 ASP A CA 1
ATOM 587 C C . ASP A 1 75 ? -7.972 -9.197 -20.958 1.00 55.66 75 ASP A C 1
ATOM 589 O O . ASP A 1 75 ? -9.007 -8.631 -21.310 1.00 55.66 75 ASP A O 1
ATOM 593 N N . ASP A 1 76 ? -7.912 -10.533 -20.887 1.00 61.28 76 ASP A N 1
ATOM 594 C CA . ASP A 1 76 ? -9.029 -11.404 -21.298 1.00 61.28 76 ASP A CA 1
ATOM 595 C C . ASP A 1 76 ? -10.244 -11.283 -20.364 1.00 61.28 76 ASP A C 1
ATOM 597 O O . ASP A 1 76 ? -11.396 -11.329 -20.805 1.00 61.28 76 ASP A O 1
ATOM 601 N N . PHE A 1 77 ? -10.004 -11.099 -19.062 1.00 72.81 77 PHE A N 1
ATOM 602 C CA . PHE A 1 77 ? -11.079 -10.942 -18.084 1.00 72.81 77 PHE A CA 1
ATOM 603 C C . PHE A 1 77 ? -11.803 -9.607 -18.274 1.00 72.81 77 PHE A C 1
ATOM 605 O O . PHE A 1 77 ? -13.032 -9.573 -18.315 1.00 72.81 77 PHE A O 1
ATOM 612 N N . LEU A 1 78 ? -11.042 -8.523 -18.461 1.00 70.75 78 LEU A N 1
ATOM 613 C CA . LEU A 1 78 ? -11.595 -7.190 -18.693 1.00 70.75 78 LEU A CA 1
ATOM 614 C C . LEU A 1 78 ? -12.348 -7.114 -20.027 1.00 70.75 78 LEU A C 1
ATOM 616 O O . LEU A 1 78 ? -13.435 -6.540 -20.070 1.00 70.75 78 LEU A O 1
ATOM 620 N N . GLN A 1 79 ? -11.843 -7.757 -21.088 1.00 71.81 79 GLN A N 1
ATOM 621 C CA . GLN A 1 79 ? -12.577 -7.848 -22.355 1.00 71.81 79 GLN A CA 1
ATOM 622 C C . GLN A 1 79 ? -13.867 -8.668 -22.238 1.00 71.81 79 GLN A C 1
ATOM 624 O O . GLN A 1 79 ? -14.893 -8.262 -22.782 1.00 71.81 79 GLN A O 1
ATOM 629 N N . THR A 1 80 ? -13.856 -9.779 -21.495 1.00 73.81 80 THR A N 1
ATOM 630 C CA . THR A 1 80 ? -15.066 -10.593 -21.277 1.00 73.81 80 THR A CA 1
ATOM 631 C C . THR A 1 80 ? -16.137 -9.807 -20.513 1.00 73.81 80 THR A C 1
ATOM 633 O O . THR A 1 80 ? -17.315 -9.853 -20.874 1.00 73.81 80 THR A O 1
ATOM 636 N N . LEU A 1 81 ? -15.729 -9.033 -19.502 1.00 77.62 81 LEU A N 1
ATOM 637 C CA . LEU A 1 81 ? -16.616 -8.151 -18.739 1.00 77.62 81 LEU A CA 1
ATOM 638 C C . LEU A 1 81 ? -17.204 -7.028 -19.601 1.00 77.62 81 LEU A C 1
ATOM 640 O O . LEU A 1 81 ? -18.411 -6.784 -19.543 1.00 77.62 81 LEU A O 1
ATOM 644 N N . LEU A 1 82 ? -16.387 -6.381 -20.440 1.00 76.69 82 LEU A N 1
ATOM 645 C CA . LEU A 1 82 ? -16.875 -5.364 -21.378 1.00 76.69 82 LEU A CA 1
ATOM 646 C C . LEU A 1 82 ? -17.869 -5.951 -22.390 1.00 76.69 82 LEU A C 1
ATOM 648 O O . LEU A 1 82 ? -18.909 -5.345 -22.654 1.00 76.69 82 LEU A O 1
ATOM 652 N N . GLN A 1 83 ? -17.587 -7.141 -22.925 1.00 79.88 83 GLN A N 1
ATOM 653 C CA . GLN A 1 83 ? -18.459 -7.801 -23.896 1.00 79.88 83 GLN A CA 1
ATOM 654 C C . GLN A 1 83 ? -19.811 -8.196 -23.281 1.00 79.88 83 GLN A C 1
ATOM 656 O O . GLN A 1 83 ? -20.850 -8.055 -23.928 1.00 79.88 83 GLN A O 1
ATOM 661 N N . GLN A 1 84 ? -19.824 -8.657 -22.024 1.00 80.38 84 GLN A N 1
ATOM 662 C CA . GLN A 1 84 ? -21.070 -8.940 -21.306 1.00 80.38 84 GLN A CA 1
ATOM 663 C C . GLN A 1 84 ? -21.906 -7.676 -21.073 1.00 80.38 84 GLN A C 1
ATOM 665 O O . GLN A 1 84 ? -23.121 -7.723 -21.260 1.00 80.38 84 GLN A O 1
ATOM 670 N N . ALA A 1 85 ? -21.279 -6.545 -20.731 1.00 72.19 85 ALA A N 1
ATOM 671 C CA . ALA A 1 85 ? -21.989 -5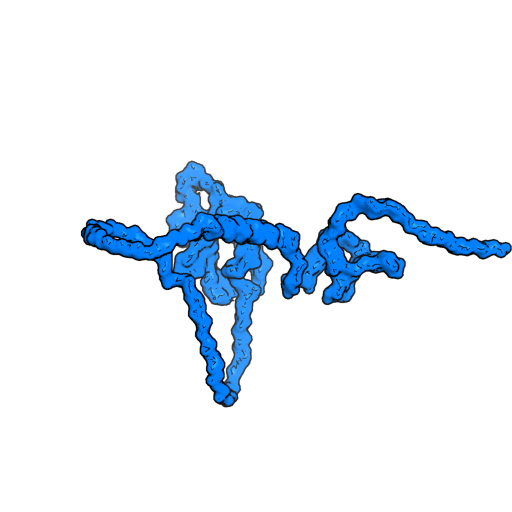.282 -20.527 1.00 72.19 85 ALA A CA 1
ATOM 672 C C . ALA A 1 85 ? -22.677 -4.778 -21.811 1.00 72.19 85 ALA A C 1
ATOM 674 O O . ALA A 1 85 ? -23.822 -4.329 -21.772 1.00 72.19 85 ALA A O 1
ATOM 675 N N . GLN A 1 86 ? -22.019 -4.911 -22.966 1.00 79.44 86 GLN A N 1
ATOM 676 C CA . GLN A 1 86 ? -22.576 -4.494 -24.258 1.00 79.44 86 GLN A CA 1
ATOM 677 C C . GLN A 1 86 ? -23.745 -5.376 -24.721 1.00 79.44 86 GLN A C 1
ATOM 679 O O . GLN A 1 86 ? -24.714 -4.869 -25.286 1.00 79.44 86 GLN A O 1
ATOM 684 N N . ASN A 1 87 ? -23.703 -6.680 -24.435 1.00 76.00 87 ASN A N 1
ATOM 685 C CA . ASN A 1 87 ? -24.776 -7.605 -24.811 1.00 76.00 87 ASN A CA 1
ATOM 686 C C . ASN A 1 87 ? -26.078 -7.359 -24.032 1.00 76.00 87 ASN A C 1
ATOM 688 O O . ASN A 1 87 ? -27.159 -7.631 -24.548 1.00 76.00 87 ASN A O 1
ATOM 692 N N . LEU A 1 88 ? -25.994 -6.817 -22.813 1.00 64.69 88 LEU A N 1
ATOM 693 C CA . LEU A 1 88 ? -27.173 -6.442 -22.027 1.00 64.69 88 LEU A CA 1
ATOM 694 C C . LEU A 1 88 ? -27.829 -5.156 -22.564 1.00 64.69 88 LEU A C 1
ATOM 696 O O . LEU A 1 88 ? -29.056 -5.063 -22.583 1.00 64.69 88 LEU A O 1
ATOM 700 N N . ALA A 1 89 ? -27.034 -4.212 -23.080 1.00 59.19 89 ALA A N 1
ATOM 701 C CA . ALA A 1 89 ? -27.518 -2.950 -23.646 1.00 59.19 89 ALA A CA 1
ATOM 702 C C . ALA A 1 89 ? -28.221 -3.099 -25.013 1.00 59.19 89 ALA A C 1
ATOM 704 O O . ALA A 1 89 ? -29.037 -2.260 -25.381 1.00 59.19 89 ALA A O 1
ATOM 705 N N . ALA A 1 90 ? -27.954 -4.174 -25.763 1.00 50.94 90 ALA A N 1
ATOM 706 C CA . ALA A 1 90 ? -28.523 -4.390 -27.099 1.00 50.94 90 ALA A CA 1
ATOM 707 C C . ALA A 1 90 ? -29.940 -5.010 -27.107 1.00 50.94 90 ALA A C 1
ATOM 709 O O . ALA A 1 90 ? -30.467 -5.305 -28.177 1.00 50.94 90 ALA A O 1
ATOM 710 N N . SER A 1 91 ? -30.568 -5.214 -25.941 1.00 48.62 91 SER A N 1
ATOM 711 C CA . SER A 1 91 ? -31.895 -5.851 -25.830 1.00 48.62 91 SER A CA 1
ATOM 712 C C . SER A 1 91 ? -33.080 -4.895 -25.616 1.00 48.62 91 SER A C 1
ATOM 714 O O . SER A 1 91 ? -34.215 -5.354 -25.519 1.00 48.62 91 SER A O 1
ATOM 716 N N . SER A 1 92 ? -32.868 -3.574 -25.612 1.00 41.28 92 SER A N 1
ATOM 717 C CA . SER A 1 92 ? -33.950 -2.585 -25.486 1.00 41.28 92 SER A CA 1
ATOM 718 C C . SER A 1 92 ? -34.076 -1.710 -26.738 1.00 41.28 92 SER A C 1
ATOM 720 O O . SER A 1 92 ? -33.472 -0.643 -26.834 1.00 41.28 92 SER A O 1
ATOM 722 N N . SER A 1 93 ? -34.883 -2.148 -27.702 1.00 42.44 93 SER A N 1
ATOM 723 C CA . SER A 1 93 ? -35.411 -1.294 -28.774 1.00 42.44 93 SER A CA 1
ATOM 724 C C . SER A 1 93 ? -36.671 -0.549 -28.292 1.00 42.44 93 SER A C 1
ATOM 726 O O . SER A 1 93 ? -37.598 -1.226 -27.839 1.00 42.44 93 SER A O 1
ATOM 728 N N . PRO A 1 94 ? -36.780 0.789 -28.407 1.00 41.09 94 PRO A N 1
ATOM 729 C CA . PRO A 1 94 ? -38.029 1.508 -28.139 1.00 41.09 94 PRO A CA 1
ATOM 730 C C . PRO A 1 94 ? -38.932 1.575 -29.392 1.00 41.09 94 PRO A C 1
ATOM 732 O O . PRO A 1 94 ? -38.407 1.738 -30.496 1.00 41.09 94 PRO A O 1
ATOM 735 N N . PRO A 1 95 ? -40.272 1.479 -29.256 1.00 42.66 95 PRO A N 1
ATOM 736 C CA . PRO A 1 95 ? -41.215 1.683 -30.353 1.00 42.66 95 PRO A CA 1
ATOM 737 C C . PRO A 1 95 ? -41.487 3.176 -30.618 1.00 42.66 95 PRO A C 1
ATOM 739 O O . PRO A 1 95 ? -41.257 4.034 -29.768 1.00 42.66 95 PRO A O 1
ATOM 742 N N . GLU A 1 96 ? -41.978 3.450 -31.828 1.00 36.44 96 GLU A N 1
ATOM 743 C CA . GLU A 1 96 ? -42.324 4.766 -32.376 1.00 36.44 96 GLU A CA 1
ATOM 744 C C . GLU A 1 96 ? -43.438 5.531 -31.626 1.00 36.44 96 GLU A C 1
ATOM 746 O O . GLU A 1 96 ? -44.178 5.000 -30.802 1.00 36.44 96 GLU A O 1
ATOM 751 N N . LEU A 1 97 ? -43.516 6.823 -31.948 1.00 45.09 97 LEU A N 1
ATOM 752 C CA . LEU A 1 97 ? -44.010 7.955 -31.162 1.00 45.09 97 LEU A CA 1
ATOM 753 C C . LEU A 1 97 ? -45.396 8.463 -31.646 1.00 45.09 97 LEU A C 1
ATOM 755 O O . LEU A 1 97 ? -45.652 8.440 -32.849 1.00 45.09 97 LEU A O 1
ATOM 759 N N . ARG A 1 98 ? -46.148 9.092 -30.711 1.00 37.91 98 ARG A N 1
ATOM 760 C CA . ARG A 1 98 ? -47.251 10.107 -30.833 1.00 37.91 98 ARG A CA 1
ATOM 761 C C . ARG A 1 98 ? -48.694 9.575 -30.798 1.00 37.91 98 ARG A C 1
ATOM 763 O O . ARG A 1 98 ? -48.987 8.608 -31.483 1.00 37.91 98 ARG A O 1
ATOM 770 N N . ASP A 1 99 ? -49.706 10.159 -30.135 1.00 36.19 99 ASP A N 1
ATOM 771 C CA . ASP A 1 99 ? -49.988 11.290 -29.195 1.00 36.19 99 ASP A CA 1
ATOM 772 C C . ASP A 1 99 ? -51.527 11.187 -28.861 1.00 36.19 99 ASP A C 1
ATOM 774 O O . ASP A 1 99 ? -52.194 10.378 -29.514 1.00 36.19 99 ASP A O 1
ATOM 778 N N . PRO A 1 100 ? -52.218 12.048 -28.063 1.00 49.00 100 PRO A N 1
ATOM 779 C CA . PRO A 1 100 ? -51.937 12.682 -26.759 1.00 49.00 100 PRO A CA 1
ATOM 780 C C . PRO A 1 100 ? -53.110 12.520 -25.725 1.00 49.00 100 PRO A C 1
ATOM 782 O O . PRO A 1 100 ? -54.180 12.029 -26.075 1.00 49.00 100 PRO A O 1
ATOM 785 N N . VAL A 1 101 ? -52.937 13.045 -24.487 1.00 28.64 101 VAL A N 1
ATOM 786 C CA . VAL A 1 101 ? -53.936 13.734 -23.596 1.00 28.64 101 VAL A CA 1
ATOM 787 C C . VAL A 1 101 ? -54.055 13.258 -22.119 1.00 28.64 101 VAL A C 1
ATOM 789 O O . VAL A 1 101 ? -54.411 12.120 -21.842 1.00 28.64 101 VAL A O 1
ATOM 792 N N . LYS A 1 102 ? -53.941 14.274 -21.230 1.00 28.88 102 LYS A N 1
ATOM 793 C CA . LYS A 1 102 ? -54.452 14.501 -19.845 1.00 28.88 102 LYS A CA 1
ATOM 794 C C . LYS A 1 102 ? -53.683 14.001 -18.602 1.00 28.88 102 LYS A C 1
ATOM 796 O O . LYS A 1 102 ? -53.778 12.847 -18.220 1.00 28.88 102 LYS A O 1
ATOM 801 N N . SER A 1 103 ? -53.064 14.997 -17.952 1.00 29.64 103 SER A N 1
ATOM 802 C CA . SER A 1 103 ? -53.328 15.519 -16.594 1.00 29.64 103 SER A CA 1
ATOM 803 C C . SER A 1 103 ? -53.142 14.665 -15.329 1.00 29.64 103 SER A C 1
ATOM 805 O O . SER A 1 103 ? -53.697 13.584 -15.200 1.00 29.64 103 SER A O 1
ATOM 807 N N . GLU A 1 104 ? -52.525 15.361 -14.363 1.00 32.22 104 GLU A N 1
ATOM 808 C CA . GLU A 1 104 ? -52.602 15.282 -12.893 1.00 32.22 104 GLU A CA 1
ATOM 809 C C . GLU A 1 104 ? -51.455 14.605 -12.121 1.00 32.22 104 GLU A C 1
ATOM 811 O O . GLU A 1 104 ? -50.927 13.553 -12.470 1.00 32.22 104 GLU A O 1
ATOM 816 N N . ASP A 1 105 ? -51.058 15.355 -11.092 1.00 35.25 105 ASP A N 1
ATOM 817 C CA . ASP A 1 105 ? -49.900 15.311 -10.204 1.00 35.25 105 ASP A CA 1
ATOM 818 C C . ASP A 1 105 ? -49.700 13.984 -9.468 1.00 35.25 105 ASP A C 1
ATOM 820 O O . ASP A 1 105 ? -50.686 13.452 -8.983 1.00 35.25 105 ASP A O 1
ATOM 824 N N . VAL A 1 106 ? -48.444 13.543 -9.264 1.00 41.19 106 VAL A N 1
ATOM 825 C CA . VAL A 1 106 ? -47.882 13.164 -7.942 1.00 41.19 106 VAL A CA 1
ATOM 826 C C . VAL A 1 106 ? -46.343 13.165 -8.017 1.00 41.19 106 VAL A C 1
ATOM 828 O O . VAL A 1 106 ? -45.744 12.591 -8.925 1.00 41.19 106 VAL A O 1
ATOM 831 N N . GLU A 1 107 ? -45.710 13.801 -7.033 1.00 41.72 107 GLU A N 1
ATOM 832 C CA . GLU A 1 107 ? -44.268 13.819 -6.775 1.00 41.72 107 GLU A CA 1
ATOM 833 C C . GLU A 1 107 ? -43.653 12.411 -6.685 1.00 41.72 107 GLU A C 1
ATOM 835 O O . GLU A 1 107 ? -44.156 11.547 -5.966 1.00 41.72 107 GLU A O 1
ATOM 840 N N . ASN A 1 108 ? -42.496 12.203 -7.323 1.00 37.41 108 ASN A N 1
ATOM 841 C CA . ASN A 1 108 ? -41.500 11.281 -6.786 1.00 37.41 108 ASN A CA 1
ATOM 842 C C . ASN A 1 108 ? -40.083 11.584 -7.289 1.00 37.41 108 ASN A C 1
ATOM 844 O O . ASN A 1 108 ? -39.816 11.700 -8.484 1.00 37.41 108 ASN A O 1
ATOM 848 N N . MET A 1 109 ? -39.184 11.701 -6.314 1.00 46.56 109 MET A N 1
ATOM 849 C CA . MET A 1 109 ? -37.734 11.822 -6.423 1.00 46.56 109 MET A CA 1
ATOM 850 C C . MET A 1 109 ? -37.129 10.715 -7.276 1.00 46.56 109 MET A C 1
ATOM 852 O O . MET A 1 109 ? -37.331 9.545 -6.951 1.00 46.56 109 MET A O 1
ATOM 856 N N . ASN A 1 110 ? -36.307 11.076 -8.270 1.00 33.62 110 ASN A N 1
ATOM 857 C CA . ASN A 1 110 ? -35.199 10.223 -8.688 1.00 33.62 110 ASN A CA 1
ATOM 858 C C . ASN A 1 110 ? -34.187 10.879 -9.653 1.00 33.62 110 ASN A C 1
ATOM 860 O O . ASN A 1 110 ? -34.569 11.528 -10.620 1.00 33.62 110 ASN A O 1
ATOM 864 N N . ILE A 1 111 ? -32.910 10.548 -9.397 1.00 37.44 111 ILE A N 1
ATOM 865 C CA . ILE A 1 111 ? -31.829 10.278 -10.374 1.00 37.44 111 ILE A CA 1
ATOM 866 C C . ILE A 1 111 ? -31.169 11.537 -10.979 1.00 37.44 111 ILE A C 1
ATOM 868 O O . ILE A 1 111 ? -31.747 12.264 -11.771 1.00 37.44 111 ILE A O 1
ATOM 872 N N . ILE A 1 112 ? -29.976 11.950 -10.532 1.00 44.97 112 ILE A N 1
ATOM 873 C CA . ILE A 1 112 ? -28.658 11.328 -10.791 1.00 44.97 112 ILE A CA 1
ATOM 874 C C . ILE A 1 112 ? -28.430 11.042 -12.284 1.00 44.97 112 ILE A C 1
ATOM 876 O O . ILE A 1 112 ? -28.256 9.897 -12.674 1.00 44.97 112 ILE A O 1
ATOM 880 N N . GLU A 1 113 ? -28.385 12.076 -13.124 1.00 39.41 113 GLU A N 1
ATOM 881 C CA . GLU A 1 113 ? -27.839 11.945 -14.483 1.00 39.41 113 GLU A CA 1
ATOM 882 C C . GLU A 1 113 ? -27.388 13.309 -15.041 1.00 39.41 113 GLU A C 1
ATOM 884 O O . GLU A 1 113 ? -28.037 13.919 -15.882 1.00 39.41 113 GLU A O 1
ATOM 889 N N . GLY A 1 114 ? -26.289 13.864 -14.511 1.00 36.53 114 GLY A N 1
ATOM 890 C CA . GLY A 1 114 ? -25.834 15.197 -14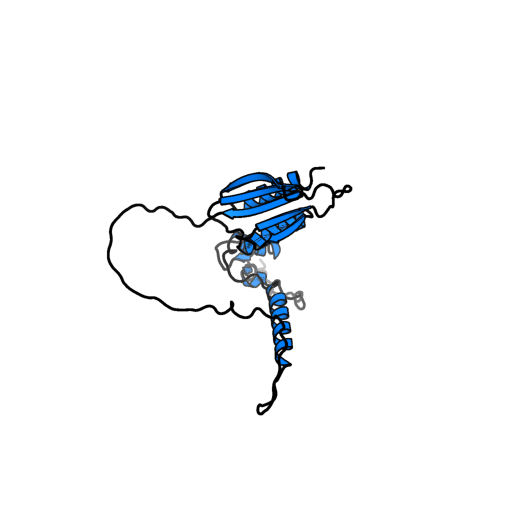.941 1.00 36.53 114 GLY A CA 1
ATOM 891 C C . GLY A 1 114 ? -24.353 15.533 -14.773 1.00 36.53 114 GLY A C 1
ATOM 892 O O . GLY A 1 114 ? -23.979 16.675 -15.012 1.00 36.53 114 GLY A O 1
ATOM 893 N N . LEU A 1 115 ? -23.493 14.591 -14.370 1.00 39.19 115 LEU A N 1
ATOM 894 C CA . LEU A 1 115 ? -22.076 14.892 -14.088 1.00 39.19 115 LEU A CA 1
ATOM 895 C C . LEU A 1 115 ? -21.059 14.103 -14.921 1.00 39.19 115 LEU A C 1
ATOM 897 O O . LEU A 1 115 ? -19.868 14.162 -14.634 1.00 39.19 115 LEU A O 1
ATOM 901 N N . LEU A 1 116 ? -21.484 13.400 -15.972 1.00 44.94 116 LEU A N 1
ATOM 902 C CA . LEU A 1 116 ? -20.566 12.644 -16.827 1.00 44.94 116 LEU A CA 1
ATOM 903 C C . LEU A 1 116 ? -20.721 13.010 -18.303 1.00 44.94 116 LEU A C 1
ATOM 905 O O . LEU A 1 116 ? -21.230 12.225 -19.090 1.00 44.94 116 LEU A O 1
ATOM 909 N N . LEU A 1 117 ? -20.195 14.177 -18.679 1.00 36.41 117 LEU A N 1
ATOM 910 C CA . LEU A 1 117 ? -19.609 14.385 -20.005 1.00 36.41 117 LEU A CA 1
ATOM 911 C C . LEU A 1 117 ? -18.325 15.229 -19.871 1.00 36.41 117 LEU A C 1
ATOM 913 O O . LEU A 1 117 ? -18.365 16.297 -19.254 1.00 36.41 117 LEU A O 1
ATOM 917 N N . PRO A 1 118 ? -17.183 14.793 -20.439 1.00 37.38 118 PRO A N 1
ATOM 918 C CA . PRO A 1 118 ? -15.951 15.570 -20.447 1.00 37.38 118 PRO A CA 1
ATOM 919 C C . PRO A 1 118 ? -16.014 16.606 -21.575 1.00 37.38 118 PRO A C 1
ATOM 921 O O . PRO A 1 118 ? -16.035 16.263 -22.757 1.00 37.38 118 PRO A O 1
ATOM 924 N N . ARG A 1 119 ? -16.034 17.895 -21.225 1.00 33.50 119 ARG A N 1
ATOM 925 C CA . ARG A 1 119 ? -15.921 18.980 -22.205 1.00 33.50 119 ARG A CA 1
ATOM 926 C C . ARG A 1 119 ? -14.454 19.131 -22.612 1.00 33.50 119 ARG A C 1
ATOM 928 O O . ARG A 1 119 ? -13.663 19.751 -21.910 1.00 33.50 119 ARG A O 1
ATOM 935 N N . ILE A 1 120 ? -14.097 18.520 -23.739 1.00 41.12 120 ILE A N 1
ATOM 936 C CA . ILE A 1 120 ? -12.855 18.798 -24.463 1.00 41.12 120 ILE A CA 1
ATOM 937 C C . ILE A 1 120 ? -13.052 20.139 -25.175 1.00 41.12 120 ILE A C 1
ATOM 939 O O . ILE A 1 120 ? -13.729 20.199 -26.197 1.00 41.12 120 ILE A O 1
ATOM 943 N N . GLU A 1 121 ? -12.460 21.208 -24.647 1.00 30.25 121 GLU A N 1
ATOM 944 C CA . GLU A 1 121 ? -12.245 22.447 -25.395 1.00 30.25 121 GLU A CA 1
ATOM 945 C C . GLU A 1 121 ? -10.763 22.835 -25.360 1.00 30.25 121 GLU A C 1
ATOM 947 O O . GLU A 1 121 ? -10.086 22.830 -24.335 1.00 30.25 121 GLU A O 1
ATOM 952 N N . SER A 1 122 ? -10.278 23.085 -26.570 1.00 32.88 122 SER A N 1
ATOM 953 C CA . SER A 1 122 ? -8.914 23.361 -26.992 1.00 32.88 122 SER A CA 1
ATOM 954 C C . SER A 1 122 ? -8.547 24.825 -26.757 1.00 32.88 122 SER A C 1
ATOM 956 O O . SER A 1 122 ? -9.274 25.693 -27.228 1.00 32.88 122 SER A O 1
ATOM 958 N N . CYS A 1 123 ? -7.360 25.099 -26.205 1.00 25.84 123 CYS A N 1
ATOM 959 C CA . CYS A 1 123 ? -6.730 26.423 -26.276 1.00 25.84 123 CYS A CA 1
ATOM 960 C C . CYS A 1 123 ? -5.227 26.309 -26.614 1.00 25.84 123 CYS A C 1
ATOM 962 O O . CYS A 1 123 ? -4.399 26.030 -25.752 1.00 25.84 123 CYS A O 1
ATOM 964 N N . LYS A 1 124 ? -4.882 26.548 -27.888 1.00 32.56 124 LYS A N 1
ATOM 965 C CA . LYS A 1 124 ? -3.627 27.199 -28.340 1.00 32.56 124 LYS A CA 1
ATOM 966 C C . LYS A 1 124 ? -3.978 28.694 -28.508 1.00 32.56 124 LYS A C 1
ATOM 968 O O . LYS A 1 124 ? -5.132 28.964 -28.814 1.00 32.56 124 LYS A O 1
ATOM 973 N N . HIS A 1 125 ? -3.152 29.729 -28.368 1.00 29.61 125 HIS A N 1
ATOM 974 C CA . HIS A 1 125 ? -1.712 29.977 -28.517 1.00 29.61 125 HIS A CA 1
ATOM 975 C C . HIS A 1 125 ? -1.457 31.394 -27.941 1.00 29.61 125 HIS A C 1
ATOM 977 O O . HIS A 1 125 ? -2.340 32.231 -28.111 1.00 29.61 125 HIS A O 1
ATOM 983 N N . SER A 1 126 ? -0.267 31.706 -27.406 1.00 31.77 126 SER A N 1
ATOM 984 C CA . SER A 1 126 ? 0.424 32.997 -27.656 1.00 31.77 126 SER A CA 1
ATOM 985 C C . SER A 1 126 ? 1.766 33.072 -26.918 1.00 31.77 126 SER A C 1
ATOM 987 O O . SER A 1 126 ? 1.808 33.013 -25.691 1.00 31.77 126 SER A O 1
ATOM 989 N N . ASP A 1 127 ? 2.839 33.219 -27.692 1.00 38.84 127 ASP A N 1
ATOM 990 C CA . ASP A 1 127 ? 4.219 33.435 -27.254 1.00 38.84 127 ASP A CA 1
ATOM 991 C C . ASP A 1 127 ? 4.446 34.867 -26.731 1.00 38.84 127 ASP A C 1
ATOM 993 O O . ASP A 1 127 ? 3.965 35.816 -27.351 1.00 38.84 127 ASP A O 1
ATOM 997 N N . HIS A 1 128 ? 5.250 35.036 -25.668 1.00 35.53 128 HIS A N 1
ATOM 998 C CA . HIS A 1 128 ? 6.204 36.154 -25.549 1.00 35.53 128 HIS A CA 1
ATOM 999 C C . HIS A 1 128 ? 7.261 35.940 -24.436 1.00 35.53 128 HIS A C 1
ATOM 1001 O O . HIS A 1 128 ? 6.931 35.762 -23.269 1.00 35.53 128 HIS A O 1
ATOM 1007 N N . SER A 1 129 ? 8.528 35.970 -24.870 1.00 38.56 129 SER A N 1
ATOM 1008 C CA . SER A 1 129 ? 9.840 36.196 -24.223 1.00 38.56 129 SER A CA 1
ATOM 1009 C C . SER A 1 129 ? 10.072 36.156 -22.699 1.00 38.56 129 SER A C 1
ATOM 1011 O O . SER A 1 129 ? 9.556 36.971 -21.946 1.00 38.56 129 SER A O 1
ATOM 1013 N N . SER A 1 130 ? 11.050 35.304 -22.350 1.00 49.38 130 SER A N 1
ATOM 1014 C CA . SER A 1 130 ? 12.249 35.500 -21.505 1.00 49.38 130 SER A CA 1
ATOM 1015 C C . SER A 1 130 ? 12.231 36.518 -20.353 1.00 49.38 130 SER A C 1
ATOM 1017 O O . SER A 1 130 ? 12.265 37.713 -20.616 1.00 49.38 130 SER A O 1
ATOM 1019 N N . ASP A 1 131 ? 12.434 36.048 -19.113 1.00 35.50 131 ASP A N 1
ATOM 1020 C CA . ASP A 1 131 ? 13.667 36.355 -18.364 1.00 35.50 131 ASP A CA 1
ATOM 1021 C C . ASP A 1 131 ? 13.904 35.377 -17.189 1.00 35.50 131 ASP A C 1
ATOM 1023 O O . ASP A 1 131 ? 13.003 34.672 -16.738 1.00 35.50 131 ASP A O 1
ATOM 1027 N N . ALA A 1 132 ? 15.161 35.292 -16.760 1.00 47.03 132 ALA A N 1
ATOM 1028 C CA . ALA A 1 132 ? 15.762 34.294 -15.882 1.00 47.03 132 ALA A CA 1
ATOM 1029 C C . ALA A 1 132 ? 15.143 34.155 -14.474 1.00 47.03 132 ALA A C 1
ATOM 1031 O O . ALA A 1 132 ? 14.854 35.154 -13.820 1.00 47.03 132 ALA A O 1
ATOM 1032 N N . SER A 1 133 ? 15.092 32.922 -13.936 1.00 40.94 133 SER A N 1
ATOM 1033 C CA . SER A 1 133 ? 15.857 32.512 -12.733 1.00 40.94 133 SER A CA 1
ATOM 1034 C C . SER A 1 133 ? 15.404 31.163 -12.111 1.00 40.94 133 SER A C 1
ATOM 1036 O O . SER A 1 133 ? 14.234 30.944 -11.832 1.00 40.94 133 SER A O 1
ATOM 1038 N N . TYR A 1 134 ? 16.399 30.289 -11.874 1.00 37.69 134 TYR A N 1
ATOM 1039 C CA . TYR A 1 134 ? 16.419 29.017 -11.113 1.00 37.69 134 TYR A CA 1
ATOM 1040 C C . TYR A 1 134 ? 15.572 27.824 -11.619 1.00 37.69 134 TYR A C 1
ATOM 1042 O O . TYR A 1 134 ? 14.346 27.884 -11.606 1.00 37.69 134 TYR A O 1
ATOM 1050 N N . PRO A 1 135 ? 16.183 26.660 -11.947 1.00 40.56 135 PRO A N 1
ATOM 1051 C CA . PRO A 1 135 ? 15.432 25.418 -12.055 1.00 40.56 135 PRO A CA 1
ATOM 1052 C C . PRO A 1 135 ? 15.120 24.922 -10.638 1.00 40.56 135 PRO A C 1
ATOM 1054 O O . PRO A 1 135 ? 15.886 24.161 -10.044 1.00 40.56 135 PRO A O 1
ATOM 1057 N N . THR A 1 136 ? 13.991 25.335 -10.067 1.00 42.41 136 THR A N 1
ATOM 1058 C CA . THR A 1 136 ? 13.344 24.520 -9.039 1.00 42.41 136 THR A CA 1
ATOM 1059 C C . THR A 1 136 ? 12.921 23.234 -9.729 1.00 42.41 136 THR A C 1
ATOM 1061 O O . THR A 1 136 ? 11.962 23.196 -10.494 1.00 42.41 136 THR A O 1
ATOM 1064 N N . ASN A 1 137 ? 13.707 22.182 -9.516 1.00 42.00 137 ASN A N 1
ATOM 1065 C CA . ASN A 1 137 ? 13.367 20.825 -9.904 1.00 42.00 137 ASN A CA 1
ATOM 1066 C C . ASN A 1 137 ? 12.101 20.449 -9.120 1.00 42.00 137 ASN A C 1
ATOM 1068 O O . ASN A 1 137 ? 12.172 19.948 -7.998 1.00 42.00 137 ASN A O 1
ATOM 1072 N N . LEU A 1 138 ? 10.933 20.802 -9.657 1.00 49.00 138 LEU A N 1
ATOM 1073 C CA . LEU A 1 138 ? 9.637 20.389 -9.143 1.00 49.00 138 LEU A CA 1
ATOM 1074 C C . LEU A 1 138 ? 9.461 18.930 -9.568 1.00 49.00 138 LEU A C 1
ATOM 1076 O O . LEU A 1 138 ? 8.697 18.612 -10.474 1.00 49.00 138 LEU A O 1
ATOM 1080 N N . ALA A 1 139 ? 10.286 18.061 -8.982 1.00 54.31 139 ALA A N 1
ATOM 1081 C CA . ALA A 1 139 ? 10.245 16.636 -9.224 1.00 54.31 139 ALA A CA 1
ATOM 1082 C C . ALA A 1 139 ? 8.842 16.154 -8.852 1.00 54.31 139 ALA A C 1
ATOM 1084 O O . ALA A 1 139 ? 8.408 16.285 -7.704 1.00 54.31 139 ALA A O 1
ATOM 1085 N N . SER A 1 140 ? 8.115 15.641 -9.843 1.00 57.97 140 SER A N 1
ATOM 1086 C CA . SER A 1 140 ? 6.914 14.855 -9.595 1.00 57.97 140 SER A CA 1
ATOM 1087 C C . SER A 1 140 ? 7.265 13.755 -8.589 1.00 57.97 140 SER A C 1
ATOM 1089 O O . SER A 1 140 ? 8.335 13.158 -8.730 1.00 57.97 140 SER A O 1
ATOM 1091 N N . PRO A 1 141 ? 6.419 13.491 -7.579 1.00 65.12 141 PRO A N 1
ATOM 1092 C CA . PRO A 1 141 ? 6.700 12.441 -6.610 1.00 65.12 141 PRO A CA 1
ATOM 1093 C C . PRO A 1 141 ? 6.924 11.106 -7.330 1.00 65.12 141 PRO A C 1
ATOM 1095 O O . PRO A 1 141 ? 6.228 10.815 -8.302 1.00 65.12 141 PRO A O 1
ATOM 1098 N N . ASP A 1 142 ? 7.870 10.299 -6.838 1.00 75.62 142 ASP A N 1
ATOM 1099 C CA . ASP A 1 142 ? 8.277 9.036 -7.480 1.00 75.62 142 ASP A CA 1
ATOM 1100 C C . ASP A 1 142 ? 7.118 8.035 -7.644 1.00 75.62 142 ASP A C 1
ATOM 1102 O O . ASP A 1 142 ? 7.185 7.131 -8.474 1.00 75.62 142 ASP A O 1
ATOM 1106 N N . PHE A 1 143 ? 6.040 8.202 -6.868 1.00 90.06 143 PHE A N 1
ATOM 1107 C CA . PHE A 1 143 ? 4.788 7.466 -7.017 1.00 90.06 143 PHE A CA 1
ATOM 1108 C C . PHE A 1 143 ? 3.579 8.268 -6.497 1.00 90.06 143 PHE A C 1
ATOM 1110 O O . PHE A 1 143 ? 3.711 9.226 -5.731 1.00 90.06 143 PHE A O 1
ATOM 1117 N N . SER A 1 144 ? 2.375 7.850 -6.890 1.00 91.12 144 SER A N 1
ATOM 1118 C CA . SER A 1 144 ? 1.087 8.365 -6.398 1.00 91.12 144 SER A CA 1
ATOM 1119 C C . SER A 1 144 ? 0.276 7.217 -5.806 1.00 91.12 144 SER A C 1
ATOM 1121 O O . SER A 1 144 ? 0.287 6.136 -6.396 1.00 91.12 144 SER A O 1
ATOM 1123 N N . LEU A 1 145 ? -0.434 7.403 -4.684 1.00 93.38 145 LEU A N 1
ATOM 1124 C CA . LEU A 1 145 ? -1.260 6.314 -4.138 1.00 93.38 145 LEU A CA 1
ATOM 1125 C C . LEU A 1 145 ? -2.468 6.021 -5.026 1.00 93.38 145 LEU A C 1
ATOM 1127 O O . LEU A 1 145 ? -2.923 4.885 -5.049 1.00 93.38 145 LEU A O 1
ATOM 1131 N N . ALA A 1 146 ? -2.937 7.012 -5.786 1.00 91.94 146 ALA A N 1
ATOM 1132 C CA . ALA A 1 146 ? -4.006 6.845 -6.770 1.00 91.94 146 ALA A CA 1
ATOM 1133 C C . ALA A 1 146 ? -3.585 6.097 -8.046 1.00 91.94 146 ALA A C 1
ATOM 1135 O O . ALA A 1 146 ? -4.442 5.788 -8.873 1.00 91.94 146 ALA A O 1
ATOM 1136 N N . ASP A 1 147 ? -2.292 5.816 -8.233 1.00 92.69 147 ASP A N 1
ATOM 1137 C CA . ASP A 1 147 ? -1.834 5.050 -9.390 1.00 92.69 147 ASP A CA 1
ATOM 1138 C C . ASP A 1 147 ? -2.193 3.561 -9.263 1.00 92.69 147 ASP A C 1
ATOM 1140 O O . ASP A 1 147 ? -2.093 2.961 -8.190 1.00 92.69 147 ASP A O 1
ATOM 1144 N N . GLY A 1 148 ? -2.561 2.938 -10.383 1.00 93.38 148 GLY A N 1
ATOM 1145 C CA . GLY A 1 148 ? -2.982 1.540 -10.425 1.00 93.38 148 GLY A CA 1
ATOM 1146 C C . GLY A 1 148 ? -1.904 0.579 -9.916 1.00 93.38 148 GLY A C 1
ATOM 1147 O O . GLY A 1 148 ? -2.227 -0.381 -9.214 1.00 93.38 148 GLY A O 1
ATOM 1148 N N . ALA A 1 149 ? -0.624 0.853 -10.200 1.00 93.31 149 ALA A N 1
ATOM 1149 C CA . ALA A 1 149 ? 0.484 0.040 -9.697 1.00 93.31 149 ALA A CA 1
ATOM 1150 C C . ALA A 1 149 ? 0.624 0.146 -8.169 1.00 93.31 149 ALA A C 1
ATOM 1152 O O . ALA A 1 149 ? 0.828 -0.867 -7.491 1.00 93.31 149 ALA A O 1
ATOM 1153 N N . SER A 1 150 ? 0.454 1.351 -7.621 1.00 95.75 150 SER A N 1
ATOM 1154 C CA . SER A 1 150 ? 0.486 1.588 -6.178 1.00 95.75 150 SER A CA 1
ATOM 1155 C C . SER A 1 150 ? -0.667 0.887 -5.466 1.00 95.75 150 SER A C 1
ATOM 1157 O O . SER A 1 150 ? -0.448 0.160 -4.496 1.00 95.75 150 SER A O 1
ATOM 1159 N N . ILE A 1 151 ? -1.890 1.036 -5.986 1.00 96.94 151 ILE A N 1
ATOM 1160 C CA . ILE A 1 151 ? -3.091 0.380 -5.451 1.00 96.94 151 ILE A CA 1
ATOM 1161 C C . ILE A 1 151 ? -2.916 -1.140 -5.473 1.00 96.94 151 ILE A C 1
ATOM 1163 O O . ILE A 1 151 ? -3.183 -1.805 -4.473 1.00 96.94 151 ILE A O 1
ATOM 1167 N N . ALA A 1 152 ? -2.411 -1.697 -6.578 1.00 97.12 152 ALA A N 1
ATOM 1168 C CA . ALA A 1 152 ? -2.133 -3.126 -6.681 1.00 97.12 152 ALA A CA 1
ATOM 1169 C C . ALA A 1 152 ? -1.116 -3.594 -5.626 1.00 97.12 152 ALA A C 1
ATOM 1171 O O . ALA A 1 152 ? -1.299 -4.648 -5.018 1.00 97.12 152 ALA A O 1
ATOM 1172 N N . GLY A 1 153 ? -0.068 -2.809 -5.358 1.00 97.06 153 GLY A N 1
ATOM 1173 C CA . GLY A 1 153 ? 0.900 -3.129 -4.308 1.00 97.06 153 GLY A CA 1
ATOM 1174 C C . GLY A 1 153 ? 0.323 -3.040 -2.890 1.00 97.06 153 GLY A C 1
ATOM 1175 O O . GLY A 1 153 ? 0.628 -3.896 -2.059 1.00 97.06 153 GLY A O 1
ATOM 1176 N N . LEU A 1 154 ? -0.554 -2.071 -2.615 1.00 97.81 154 LEU A N 1
ATOM 1177 C CA . LEU A 1 154 ? -1.270 -1.971 -1.336 1.00 97.81 154 LEU A CA 1
ATOM 1178 C C . LEU A 1 154 ? -2.242 -3.144 -1.129 1.00 97.81 154 LEU A C 1
ATOM 1180 O O . LEU A 1 154 ? -2.249 -3.759 -0.062 1.00 97.81 154 LEU A O 1
ATOM 1184 N N . LEU A 1 155 ? -2.997 -3.514 -2.167 1.00 98.00 155 LEU A N 1
ATOM 1185 C CA . LEU A 1 155 ? -3.863 -4.699 -2.170 1.00 98.00 155 LEU A CA 1
ATOM 1186 C C . LEU A 1 155 ? -3.069 -5.987 -1.925 1.00 98.00 155 LEU A C 1
ATOM 1188 O O . LEU A 1 155 ? -3.503 -6.860 -1.168 1.00 98.00 155 LEU A O 1
ATOM 1192 N N . GLN A 1 156 ? -1.885 -6.097 -2.529 1.00 97.38 156 GLN A N 1
ATOM 1193 C CA . GLN A 1 156 ? -0.985 -7.223 -2.307 1.00 97.38 156 GLN A CA 1
ATOM 1194 C C . GLN A 1 156 ? -0.545 -7.297 -0.836 1.00 97.38 156 GLN A C 1
ATOM 1196 O O . GLN A 1 156 ? -0.604 -8.371 -0.242 1.00 97.38 156 GLN A O 1
ATOM 1201 N N . ILE A 1 157 ? -0.180 -6.166 -0.219 1.00 97.50 157 ILE A N 1
ATOM 1202 C CA . ILE A 1 157 ? 0.167 -6.103 1.213 1.00 97.50 157 ILE A CA 1
ATOM 1203 C C . ILE A 1 157 ? -1.002 -6.561 2.087 1.00 97.50 157 ILE A C 1
ATOM 1205 O O . ILE A 1 157 ? -0.797 -7.344 3.019 1.00 97.50 157 ILE A O 1
ATOM 1209 N N . ALA A 1 158 ? -2.217 -6.095 1.792 1.00 97.12 158 ALA A N 1
ATOM 1210 C CA . ALA A 1 158 ? -3.404 -6.464 2.553 1.00 97.12 158 ALA A CA 1
ATOM 1211 C C . ALA A 1 158 ? -3.660 -7.974 2.488 1.00 97.12 158 ALA A C 1
ATOM 1213 O O . ALA A 1 158 ? -3.876 -8.616 3.516 1.00 97.12 158 ALA A O 1
ATOM 1214 N N . THR A 1 159 ? -3.532 -8.546 1.288 1.00 95.94 159 THR A N 1
ATOM 1215 C CA . THR A 1 159 ? -3.690 -9.984 1.040 1.00 95.94 159 THR A CA 1
ATOM 1216 C C . THR A 1 159 ? -2.635 -10.802 1.788 1.00 95.94 159 THR A C 1
ATOM 1218 O O . THR A 1 159 ? -2.972 -11.759 2.480 1.00 95.94 159 THR A O 1
ATOM 1221 N N . GLU A 1 160 ? -1.361 -10.407 1.701 1.00 95.56 160 GLU A N 1
ATOM 1222 C CA . GLU A 1 160 ? -0.243 -11.071 2.391 1.00 95.56 160 GLU A CA 1
ATOM 1223 C C . GLU A 1 160 ? -0.381 -11.035 3.920 1.00 95.56 160 GLU A C 1
ATOM 1225 O O . GLU A 1 160 ? 0.104 -11.932 4.608 1.00 95.56 160 GLU A O 1
ATOM 1230 N N . SER A 1 161 ? -1.040 -10.001 4.449 1.00 93.88 161 SER A N 1
ATOM 1231 C CA . SER A 1 161 ? -1.124 -9.729 5.889 1.00 93.88 161 SER A CA 1
ATOM 1232 C C . SER A 1 161 ? -2.467 -10.117 6.517 1.00 93.88 161 SER A C 1
ATOM 1234 O O . SER A 1 161 ? -2.666 -9.889 7.716 1.00 93.88 161 SER A O 1
ATOM 1236 N N . ASP A 1 162 ? -3.387 -10.696 5.737 1.00 93.88 162 ASP A N 1
ATOM 1237 C CA . ASP A 1 162 ? -4.765 -10.990 6.152 1.00 93.88 162 ASP A CA 1
ATOM 1238 C C . ASP A 1 162 ? -5.457 -9.745 6.747 1.00 93.88 162 ASP A C 1
ATOM 1240 O O . ASP A 1 162 ? -5.893 -9.715 7.906 1.00 93.88 162 ASP A O 1
ATOM 1244 N N . LEU A 1 163 ? -5.461 -8.667 5.966 1.00 94.81 163 LEU A N 1
ATOM 1245 C CA . LEU A 1 163 ? -6.104 -7.396 6.288 1.00 94.81 163 LEU A CA 1
ATOM 1246 C C . LEU A 1 163 ? -7.201 -7.095 5.268 1.00 94.81 163 LEU A C 1
ATOM 1248 O O . LEU A 1 163 ? -7.120 -7.499 4.107 1.00 94.81 163 LEU A O 1
ATOM 1252 N N . THR A 1 164 ? -8.207 -6.346 5.701 1.00 95.19 164 THR A N 1
ATOM 1253 C CA . THR A 1 164 ? -9.184 -5.736 4.807 1.00 95.19 164 THR A CA 1
ATOM 1254 C C . THR A 1 164 ? -8.585 -4.434 4.305 1.00 95.19 164 THR A C 1
ATOM 1256 O O . THR A 1 164 ? -8.071 -3.640 5.093 1.00 95.19 164 THR A O 1
ATOM 1259 N N . PHE A 1 165 ? -8.646 -4.230 2.992 1.00 96.50 165 PHE A N 1
ATOM 1260 C CA . PHE A 1 165 ? -8.261 -2.984 2.347 1.00 96.50 165 PHE A CA 1
ATOM 1261 C C . PHE A 1 165 ? -9.496 -2.323 1.755 1.00 96.50 165 PHE A C 1
ATOM 1263 O O . PHE A 1 165 ? -10.201 -2.939 0.952 1.00 96.50 165 PHE A O 1
ATOM 1270 N N . THR A 1 166 ? -9.755 -1.077 2.137 1.00 95.50 166 THR A N 1
ATOM 1271 C CA . THR A 1 166 ? -10.869 -0.290 1.606 1.00 95.50 166 THR A CA 1
ATOM 1272 C C . THR A 1 166 ? -10.385 1.056 1.085 1.00 95.50 166 THR A C 1
ATOM 1274 O O . THR A 1 166 ? -9.347 1.573 1.494 1.00 95.50 166 THR A O 1
ATOM 1277 N N . PHE A 1 167 ? -11.145 1.620 0.150 1.00 95.69 167 PHE A N 1
ATOM 1278 C CA . PHE A 1 167 ? -10.953 2.983 -0.323 1.00 95.69 167 PHE A CA 1
ATOM 1279 C C . PHE A 1 167 ? -12.202 3.806 -0.011 1.00 95.69 167 PHE A C 1
ATOM 1281 O O . PHE A 1 167 ? -13.311 3.446 -0.410 1.00 95.69 167 PHE A O 1
ATOM 1288 N N . ASN A 1 168 ? -12.022 4.921 0.691 1.00 93.00 168 ASN A N 1
ATOM 1289 C CA . ASN A 1 168 ? -13.074 5.875 1.009 1.00 93.00 168 ASN A CA 1
ATOM 1290 C C . ASN A 1 168 ? -12.892 7.138 0.161 1.00 93.00 168 ASN A C 1
ATOM 1292 O O . ASN A 1 168 ? -11.998 7.940 0.401 1.00 93.00 168 ASN A O 1
ATOM 1296 N N . ALA A 1 169 ? -13.773 7.345 -0.817 1.00 88.69 169 ALA A N 1
ATOM 1297 C CA . ALA A 1 169 ? -13.655 8.419 -1.807 1.00 88.69 169 ALA A CA 1
ATOM 1298 C C . ALA A 1 169 ? -13.957 9.843 -1.281 1.00 88.69 169 ALA A C 1
ATOM 1300 O O . ALA A 1 169 ? -14.002 10.796 -2.060 1.00 88.69 169 ALA A O 1
ATOM 1301 N N . ARG A 1 170 ? -14.219 10.033 0.019 1.00 82.69 170 ARG A N 1
ATOM 1302 C CA . ARG A 1 170 ? -14.573 11.353 0.574 1.00 82.69 170 ARG A CA 1
ATOM 1303 C C . ARG A 1 170 ? -13.374 12.312 0.567 1.00 82.69 170 ARG A C 1
ATOM 1305 O O . ARG A 1 170 ? -12.276 11.898 0.910 1.00 82.69 170 ARG A O 1
ATOM 1312 N N . ARG A 1 171 ? -13.634 13.593 0.240 1.00 62.88 171 ARG A N 1
ATOM 1313 C CA . ARG A 1 171 ? -12.795 14.828 0.317 1.00 62.88 171 ARG A CA 1
ATOM 1314 C C . ARG A 1 171 ? -11.351 14.806 -0.236 1.00 62.88 171 ARG A C 1
ATOM 1316 O O . ARG A 1 171 ? -10.886 15.867 -0.631 1.00 62.88 171 ARG A O 1
ATOM 1323 N N . SER A 1 172 ? -10.682 13.667 -0.348 1.00 71.19 172 SER A N 1
ATOM 1324 C CA . SER A 1 172 ? -9.380 13.482 -1.012 1.00 71.19 172 SER A CA 1
ATOM 1325 C C . SER A 1 172 ? -9.074 12.018 -1.357 1.00 71.19 172 SER A C 1
ATOM 1327 O O . SER A 1 172 ? -8.056 11.753 -1.988 1.00 71.19 172 SER A O 1
ATOM 1329 N N . GLY A 1 173 ? -9.938 11.072 -0.971 1.00 89.38 173 GLY A N 1
ATOM 1330 C CA . GLY A 1 173 ? -9.631 9.651 -1.071 1.00 89.38 173 GLY A CA 1
ATOM 1331 C C . GLY A 1 173 ? -8.746 9.197 0.091 1.00 89.38 173 GLY A C 1
ATOM 1332 O O . GLY A 1 173 ? -7.684 9.762 0.342 1.00 89.38 173 GLY A O 1
ATOM 1333 N N . GLU A 1 174 ? -9.190 8.173 0.804 1.00 95.25 174 GLU A N 1
ATOM 1334 C CA . GLU A 1 174 ? -8.473 7.561 1.920 1.00 95.25 174 GLU A CA 1
ATOM 1335 C C . GLU A 1 174 ? -8.330 6.061 1.652 1.00 95.25 174 GLU A C 1
ATOM 1337 O O . GLU A 1 174 ? -9.304 5.398 1.292 1.00 95.25 174 GLU A O 1
ATOM 1342 N N . TYR A 1 175 ? -7.127 5.524 1.834 1.00 96.88 175 TYR A N 1
ATOM 1343 C CA . TYR A 1 175 ? -6.837 4.096 1.730 1.00 96.88 175 TYR A CA 1
ATOM 1344 C C . TYR A 1 175 ? -6.712 3.514 3.131 1.00 96.88 175 TYR A C 1
ATOM 1346 O O . TYR A 1 175 ? -5.837 3.917 3.896 1.00 96.88 175 TYR A O 1
ATOM 1354 N N . CYS A 1 176 ? -7.575 2.569 3.472 1.00 96.31 176 CYS A N 1
ATOM 1355 C CA . CYS A 1 176 ? -7.720 2.077 4.833 1.00 96.31 176 CYS A CA 1
ATOM 1356 C C . CYS A 1 176 ? -7.315 0.607 4.926 1.00 96.31 176 CYS A C 1
ATOM 1358 O O . CYS A 1 176 ? -7.702 -0.206 4.087 1.00 96.31 176 CYS A O 1
ATOM 1360 N N . PHE A 1 177 ? -6.567 0.272 5.974 1.00 97.38 177 PHE A N 1
ATOM 1361 C CA . PHE A 1 177 ? -6.240 -1.093 6.369 1.00 97.38 177 PHE A CA 1
ATOM 1362 C C . PHE A 1 177 ? -6.885 -1.412 7.712 1.00 97.38 177 PHE A C 1
ATOM 1364 O O . PHE A 1 177 ? -6.703 -0.675 8.681 1.00 97.38 177 PHE A O 1
ATOM 1371 N N . GLU A 1 178 ? -7.573 -2.546 7.780 1.00 94.50 178 GLU A N 1
ATOM 1372 C CA . GLU A 1 178 ? -8.285 -3.025 8.965 1.00 94.50 178 GLU A CA 1
ATOM 1373 C C . GLU A 1 178 ? -7.978 -4.506 9.205 1.00 94.50 178 GLU A C 1
ATOM 1375 O O . GLU A 1 178 ? -7.682 -5.266 8.278 1.00 94.50 178 GLU A O 1
ATOM 1380 N N . SER A 1 179 ? -8.035 -4.952 10.459 1.00 92.12 179 SER A N 1
ATOM 1381 C CA . SER A 1 179 ? -7.850 -6.374 10.761 1.00 92.12 179 SER A CA 1
ATOM 1382 C C . SER A 1 179 ? -9.098 -7.177 10.394 1.00 92.12 179 SER A C 1
ATOM 1384 O O . SER A 1 179 ? -10.191 -6.885 10.869 1.00 92.12 179 SER A O 1
ATOM 1386 N N . ASN A 1 180 ? -8.926 -8.275 9.650 1.00 88.75 180 ASN A N 1
ATOM 1387 C CA . ASN A 1 180 ? -10.012 -9.231 9.380 1.00 88.75 180 ASN A CA 1
ATOM 1388 C C . ASN A 1 180 ? -10.522 -9.925 10.652 1.00 88.75 180 ASN A C 1
ATOM 1390 O O . ASN A 1 180 ? -11.640 -10.443 10.700 1.00 88.75 180 ASN A O 1
ATOM 1394 N N . LYS A 1 181 ? -9.694 -9.960 11.701 1.00 82.69 181 LYS A N 1
ATOM 1395 C CA . LYS A 1 181 ? -10.048 -10.568 12.979 1.00 82.69 181 LYS A CA 1
ATOM 1396 C C . LYS A 1 181 ? -10.787 -9.545 13.820 1.00 82.69 181 LYS A C 1
ATOM 1398 O O . LYS A 1 181 ? -10.178 -8.613 14.340 1.00 82.69 181 LYS A O 1
ATOM 1403 N N . LYS A 1 182 ? -12.085 -9.769 14.014 1.00 69.69 182 LYS A N 1
ATOM 1404 C CA . LYS A 1 182 ? -12.849 -9.003 14.996 1.00 69.69 182 LYS A CA 1
ATOM 1405 C C . LYS A 1 182 ? -12.307 -9.285 16.395 1.00 69.69 182 LYS A C 1
ATOM 1407 O O . LYS A 1 182 ? -12.085 -10.444 16.755 1.00 69.69 182 LYS A O 1
ATOM 1412 N N . SER A 1 183 ? -12.099 -8.226 17.176 1.00 67.25 183 SER A N 1
ATOM 1413 C CA . SER A 1 183 ? -11.816 -8.367 18.604 1.00 67.25 183 SER A CA 1
ATOM 1414 C C . SER A 1 183 ? -12.936 -9.189 19.246 1.00 67.25 183 SER A C 1
ATOM 1416 O O . SER A 1 183 ? -14.113 -8.942 18.979 1.00 67.25 183 SER A O 1
ATOM 1418 N N . LYS A 1 184 ? -12.580 -10.170 20.084 1.00 66.31 184 LYS A N 1
ATOM 1419 C CA . LYS A 1 184 ? -13.550 -11.033 20.788 1.00 66.31 184 LYS A CA 1
ATOM 1420 C C . LYS A 1 184 ? -14.516 -10.239 21.673 1.00 66.31 184 LYS A C 1
ATOM 1422 O O . LYS A 1 184 ? -15.593 -10.729 21.981 1.00 66.31 184 LYS A O 1
ATOM 1427 N N . ASP A 1 185 ? -14.116 -9.030 22.047 1.00 65.50 185 ASP A N 1
ATOM 1428 C CA . ASP A 1 185 ? -14.868 -8.096 22.881 1.00 65.50 185 ASP A CA 1
ATOM 1429 C C . ASP A 1 185 ? -15.620 -7.032 22.051 1.00 65.50 185 ASP A C 1
ATOM 1431 O O . ASP A 1 185 ? -16.275 -6.151 22.590 1.00 65.50 185 ASP A O 1
ATOM 1435 N N . GLY A 1 186 ? -15.500 -7.056 20.715 1.00 62.59 186 GLY A N 1
ATOM 1436 C CA . GLY A 1 186 ? -16.109 -6.057 19.825 1.00 62.59 186 GLY A CA 1
ATOM 1437 C C . GLY A 1 186 ? -15.630 -4.612 20.041 1.00 62.59 186 GLY A C 1
ATOM 1438 O O . GLY A 1 186 ? -16.144 -3.705 19.397 1.00 62.59 186 GLY A O 1
ATOM 1439 N N . SER A 1 187 ? -14.657 -4.389 20.931 1.00 62.97 187 SER A N 1
ATOM 1440 C CA . SER A 1 187 ? -14.390 -3.083 21.545 1.00 62.97 187 SER A CA 1
ATOM 1441 C C . SER A 1 187 ? -13.305 -2.243 20.871 1.00 62.97 187 SER A C 1
ATOM 1443 O O . SER A 1 187 ? -13.140 -1.072 21.219 1.00 62.97 187 SER A O 1
ATOM 1445 N N . GLN A 1 188 ? -12.554 -2.804 19.918 1.00 71.06 188 GLN A N 1
ATOM 1446 C CA . GLN A 1 188 ? -11.472 -2.086 19.243 1.00 71.06 188 GLN A CA 1
ATOM 1447 C C . GLN A 1 188 ? -11.519 -2.294 17.735 1.00 71.06 188 GLN A C 1
ATOM 1449 O O . GLN A 1 188 ? -10.962 -3.256 17.205 1.00 71.06 188 GLN A O 1
ATOM 1454 N N . ASP A 1 189 ? -12.171 -1.353 17.065 1.00 86.62 189 ASP A N 1
ATOM 1455 C CA . ASP A 1 189 ? -12.080 -1.172 15.625 1.00 86.62 189 ASP A CA 1
ATOM 1456 C C . ASP A 1 189 ? -10.820 -0.356 15.307 1.00 86.62 189 ASP A C 1
ATOM 1458 O O . ASP A 1 189 ? -10.808 0.873 15.419 1.00 86.62 189 ASP A O 1
ATOM 1462 N N . LYS A 1 190 ? -9.710 -1.056 15.051 1.00 92.25 190 LYS A N 1
ATOM 1463 C CA . LYS A 1 190 ? -8.421 -0.440 14.717 1.00 92.25 190 LYS A CA 1
ATOM 1464 C C . LYS A 1 190 ? -8.288 -0.344 13.201 1.00 92.25 190 LYS A C 1
ATOM 1466 O O . LYS A 1 190 ? -8.437 -1.352 12.511 1.00 92.25 190 LYS A O 1
ATOM 1471 N N . MET A 1 191 ? -7.893 0.825 12.710 1.00 94.62 191 MET A N 1
ATOM 1472 C CA . MET A 1 191 ? -7.612 1.045 11.292 1.00 94.62 191 MET A CA 1
ATOM 1473 C C . MET A 1 191 ? -6.360 1.905 11.093 1.00 94.62 191 MET A C 1
ATOM 1475 O O . MET A 1 191 ? -6.059 2.776 11.912 1.00 94.62 191 MET A O 1
ATOM 1479 N N . VAL A 1 192 ? -5.644 1.675 9.995 1.00 97.19 192 VAL A N 1
ATOM 1480 C CA . VAL A 1 192 ? -4.586 2.571 9.506 1.00 97.19 192 VAL A CA 1
ATOM 1481 C C . VAL A 1 192 ? -5.067 3.217 8.216 1.00 97.19 192 VAL A C 1
ATOM 1483 O O . VAL A 1 192 ? -5.486 2.509 7.305 1.00 97.19 192 VAL A O 1
ATOM 1486 N N . VAL A 1 193 ? -5.016 4.542 8.139 1.00 96.62 193 VAL A N 1
ATOM 1487 C CA . VAL A 1 193 ? -5.485 5.327 6.994 1.00 96.62 193 VAL A CA 1
ATOM 1488 C C . VAL A 1 193 ? -4.307 6.013 6.326 1.00 96.62 193 VAL A C 1
ATOM 1490 O O . VAL A 1 193 ? -3.476 6.609 7.005 1.00 96.62 193 VAL A O 1
ATOM 1493 N N . PHE A 1 194 ? -4.257 5.945 5.002 1.00 97.12 194 PHE A N 1
ATOM 1494 C CA . PHE A 1 194 ? -3.289 6.637 4.165 1.00 97.12 194 PHE A CA 1
ATOM 1495 C C . PHE A 1 194 ? -4.026 7.607 3.244 1.00 97.12 194 PHE A C 1
ATOM 1497 O O . PHE A 1 194 ? -4.960 7.204 2.549 1.00 97.12 194 PHE A O 1
ATOM 1504 N N . SER A 1 195 ? -3.595 8.864 3.189 1.00 94.94 195 SER A N 1
ATOM 1505 C CA . SER A 1 195 ? -4.114 9.851 2.236 1.00 94.94 195 SER A CA 1
ATOM 1506 C C . SER A 1 195 ? -2.980 10.587 1.528 1.00 94.94 195 SER A C 1
ATOM 1508 O O . SER A 1 195 ? -1.918 10.852 2.096 1.00 94.94 195 SER A O 1
ATOM 1510 N N . ASP A 1 196 ? -3.202 10.908 0.254 1.00 92.62 196 ASP A N 1
ATOM 1511 C CA . ASP A 1 196 ? -2.244 11.658 -0.557 1.00 92.62 196 ASP A CA 1
ATOM 1512 C C . ASP A 1 196 ? -2.253 13.147 -0.180 1.00 92.62 196 ASP A C 1
ATOM 1514 O O . ASP A 1 196 ? -3.288 13.809 -0.228 1.00 92.62 196 ASP A O 1
ATOM 1518 N N . HIS A 1 197 ? -1.075 13.696 0.129 1.00 91.25 197 HIS A N 1
ATOM 1519 C CA . HIS A 1 197 ? -0.860 15.115 0.427 1.00 91.25 197 HIS A CA 1
ATOM 1520 C C . HIS A 1 197 ? 0.332 15.653 -0.379 1.00 91.25 197 HIS A C 1
ATOM 1522 O O . HIS A 1 197 ? 1.381 16.013 0.154 1.00 91.25 197 HIS A O 1
ATOM 1528 N N . GLY A 1 198 ? 0.185 15.689 -1.707 1.00 88.88 198 GLY A N 1
ATOM 1529 C CA . GLY A 1 198 ? 1.232 16.171 -2.612 1.00 88.88 198 GLY A CA 1
ATOM 1530 C C . GLY A 1 198 ? 2.489 15.283 -2.563 1.00 88.88 198 GLY A C 1
ATOM 1531 O O . GLY A 1 198 ? 2.389 14.107 -2.927 1.00 88.88 198 GLY A O 1
ATOM 1532 N N . PRO A 1 199 ? 3.664 15.803 -2.150 1.00 90.19 199 PRO A N 1
ATOM 1533 C CA . PRO A 1 199 ? 4.896 15.017 -2.019 1.00 90.19 199 PRO A CA 1
ATOM 1534 C C . PRO A 1 199 ? 4.938 14.145 -0.754 1.00 90.19 199 PRO A C 1
ATOM 1536 O O . PRO A 1 199 ? 5.909 13.417 -0.542 1.00 90.19 199 PRO A O 1
ATOM 1539 N N . GLU A 1 200 ? 3.915 14.219 0.093 1.00 94.50 200 GLU A N 1
ATOM 1540 C CA . GLU A 1 200 ? 3.827 13.475 1.343 1.00 94.50 200 GLU A CA 1
ATOM 1541 C C . GLU A 1 200 ? 2.556 12.625 1.389 1.00 94.50 200 GLU A C 1
ATOM 1543 O O . GLU A 1 200 ? 1.617 12.803 0.607 1.00 94.50 200 GLU A O 1
ATOM 1548 N N . ILE A 1 201 ? 2.553 11.666 2.303 1.00 95.25 201 ILE A N 1
ATOM 1549 C CA . ILE A 1 201 ? 1.433 10.790 2.618 1.00 95.25 201 ILE A CA 1
ATOM 1550 C C . ILE A 1 201 ? 1.130 10.988 4.092 1.00 95.25 201 ILE A C 1
ATOM 1552 O O . ILE A 1 201 ? 2.014 10.811 4.932 1.00 95.25 201 ILE A O 1
ATOM 1556 N N . ARG A 1 202 ? -0.113 11.345 4.406 1.00 95.75 202 ARG A N 1
ATOM 1557 C CA . ARG A 1 202 ? -0.581 11.370 5.791 1.00 95.75 202 ARG A CA 1
ATOM 1558 C C . ARG A 1 202 ? -0.945 9.947 6.187 1.00 95.75 202 ARG A C 1
ATOM 1560 O O . ARG A 1 202 ? -1.675 9.276 5.459 1.00 95.75 202 ARG A O 1
ATOM 1567 N N . VAL A 1 203 ? -0.410 9.491 7.312 1.00 97.62 203 VAL A N 1
ATOM 1568 C CA . VAL A 1 203 ? -0.652 8.160 7.869 1.00 97.62 203 VAL A CA 1
ATOM 1569 C C . VAL A 1 203 ? -1.294 8.315 9.230 1.00 97.62 203 VAL A C 1
ATOM 1571 O O . VAL A 1 203 ? -0.704 8.899 10.133 1.00 97.62 203 VAL A O 1
ATOM 1574 N N . GLU A 1 204 ? -2.501 7.791 9.385 1.00 96.56 204 GLU A N 1
ATOM 1575 C CA . GLU A 1 204 ? -3.282 7.924 10.609 1.00 96.56 204 GLU A CA 1
ATOM 1576 C C . GLU A 1 204 ? -3.560 6.552 11.197 1.00 96.56 204 GLU A C 1
ATOM 1578 O O . GLU A 1 204 ? -4.041 5.654 10.511 1.00 96.56 204 GLU A O 1
ATOM 1583 N N . GLN A 1 205 ? -3.325 6.398 12.490 1.00 96.00 205 GLN A N 1
ATOM 1584 C CA . GLN A 1 205 ? -3.789 5.242 13.245 1.00 96.00 205 GLN A CA 1
ATOM 1585 C C . GLN A 1 205 ? -5.056 5.646 13.985 1.00 96.00 205 GLN A C 1
ATOM 1587 O O . GLN A 1 205 ? -5.039 6.622 14.736 1.00 96.00 205 GLN A O 1
ATOM 1592 N N . LYS A 1 206 ? -6.153 4.914 13.788 1.00 94.25 206 LYS A N 1
ATOM 1593 C CA . LYS A 1 206 ? -7.434 5.190 14.447 1.00 94.25 206 LYS A CA 1
ATOM 1594 C C . LYS A 1 206 ? -7.907 3.982 15.244 1.00 94.25 206 LYS A C 1
ATOM 1596 O O . LYS A 1 206 ? -7.687 2.840 14.845 1.00 94.25 206 LYS A O 1
ATOM 1601 N N . VAL A 1 207 ? -8.569 4.251 16.366 1.00 92.75 207 VAL A N 1
ATOM 1602 C CA . VAL A 1 207 ? -9.281 3.258 17.181 1.00 92.75 207 VAL A CA 1
ATOM 1603 C C . VAL A 1 207 ? -10.697 3.765 17.414 1.00 92.75 207 VAL A C 1
ATOM 1605 O O . VAL A 1 207 ? -10.876 4.871 17.922 1.00 92.75 207 VAL A O 1
ATOM 1608 N N . ASN A 1 208 ? -11.704 2.973 17.047 1.00 89.88 208 ASN A N 1
ATOM 1609 C CA . ASN A 1 208 ? -13.123 3.326 17.157 1.00 89.88 208 ASN A CA 1
ATOM 1610 C C . ASN A 1 208 ? -13.437 4.669 16.469 1.00 89.88 208 ASN A C 1
ATOM 1612 O O . ASN A 1 208 ? -14.118 5.532 17.022 1.00 89.88 208 ASN A O 1
ATOM 1616 N N . GLY A 1 209 ? -12.844 4.883 15.288 1.00 87.38 209 GLY A N 1
ATOM 1617 C CA . GLY A 1 209 ? -12.958 6.122 14.511 1.00 87.38 209 GLY A CA 1
ATOM 1618 C C . GLY A 1 209 ? -12.191 7.327 15.070 1.00 87.38 209 GLY A C 1
ATOM 1619 O O . GLY A 1 209 ? -12.138 8.364 14.411 1.00 87.38 209 GLY A O 1
ATOM 1620 N N . LYS A 1 210 ? -11.566 7.217 16.250 1.00 91.62 210 LYS A N 1
ATOM 1621 C CA . LYS A 1 210 ? -10.770 8.291 16.850 1.00 91.62 210 LYS A CA 1
ATOM 1622 C C . LYS A 1 210 ? -9.303 8.170 16.453 1.00 91.62 210 LYS A C 1
ATOM 1624 O O . LYS A 1 210 ? -8.698 7.115 16.619 1.00 91.62 210 LYS A O 1
ATOM 1629 N N . GLU A 1 211 ? -8.728 9.274 15.992 1.00 94.56 211 GLU A N 1
ATOM 1630 C CA . GLU A 1 211 ? -7.302 9.404 15.696 1.00 94.56 211 GLU A CA 1
ATOM 1631 C C . GLU A 1 211 ? -6.453 9.231 16.967 1.00 94.56 211 GLU A C 1
ATOM 1633 O O . GLU A 1 211 ? -6.675 9.897 17.982 1.00 94.56 211 GLU A O 1
ATOM 1638 N N . LEU A 1 212 ? -5.510 8.293 16.911 1.00 94.69 212 LEU A N 1
ATOM 1639 C CA . LEU A 1 212 ? -4.545 7.997 17.967 1.00 94.69 212 LEU A CA 1
ATOM 1640 C C . LEU A 1 212 ? -3.168 8.576 17.633 1.00 94.69 212 LEU A C 1
ATOM 1642 O O . LEU A 1 212 ? -2.495 9.101 18.515 1.00 94.69 212 LEU A O 1
ATOM 1646 N N . SER A 1 213 ? -2.756 8.458 16.371 1.00 95.62 213 SER A N 1
ATOM 1647 C CA . SER A 1 213 ? -1.469 8.943 15.874 1.00 95.62 213 SER A CA 1
ATOM 1648 C C . SER A 1 213 ? -1.601 9.425 14.436 1.00 95.62 213 SER A C 1
ATOM 1650 O O . SER A 1 213 ? -2.388 8.863 13.669 1.00 95.62 213 SER A O 1
ATOM 1652 N N . VAL A 1 214 ? -0.804 10.434 14.086 1.00 96.62 214 VAL A N 1
ATOM 1653 C CA . VAL A 1 214 ? -0.677 10.982 12.735 1.00 96.62 214 VAL A CA 1
ATOM 1654 C C . VAL A 1 214 ? 0.786 11.191 12.429 1.00 96.62 214 VAL A C 1
ATOM 1656 O O . VAL A 1 214 ? 1.501 11.848 13.183 1.00 96.62 214 VAL A O 1
ATOM 1659 N N . GLU A 1 215 ? 1.199 10.700 11.275 1.00 96.69 215 GLU A N 1
ATOM 1660 C CA . GLU A 1 215 ? 2.531 10.905 10.736 1.00 96.69 215 GLU A CA 1
ATOM 1661 C C . GLU A 1 215 ? 2.438 11.422 9.300 1.00 96.69 215 GLU A C 1
ATOM 1663 O O . GLU A 1 215 ? 1.463 11.170 8.592 1.00 96.69 215 GLU A O 1
ATOM 1668 N N . MET A 1 216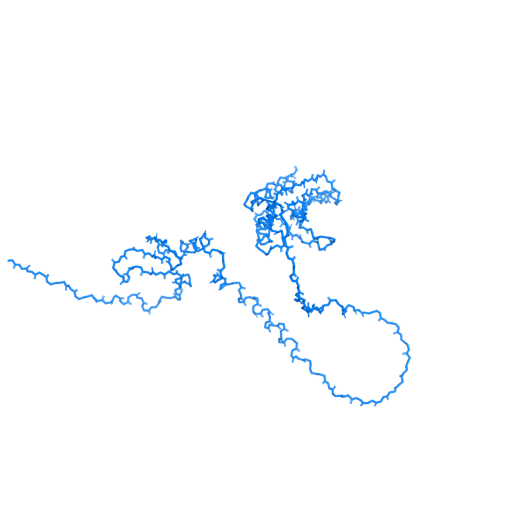 ? 3.468 12.147 8.868 1.00 95.94 216 MET A N 1
ATOM 1669 C CA . MET A 1 216 ? 3.636 12.570 7.479 1.00 95.94 216 MET A CA 1
ATOM 1670 C C . MET A 1 216 ? 4.860 11.862 6.910 1.00 95.94 216 MET A C 1
ATOM 1672 O O . MET A 1 216 ? 5.975 12.040 7.401 1.00 95.94 216 MET A O 1
ATOM 1676 N N . TRP A 1 217 ? 4.657 11.028 5.895 1.00 96.12 217 TRP A N 1
ATOM 1677 C CA . TRP A 1 217 ? 5.719 10.271 5.240 1.00 96.12 217 TRP A CA 1
ATOM 1678 C C . TRP A 1 217 ? 6.033 10.879 3.881 1.00 96.12 217 TRP A C 1
ATOM 1680 O O . TRP A 1 217 ? 5.153 11.030 3.035 1.00 96.12 217 TRP A O 1
ATOM 1690 N N . ARG A 1 218 ? 7.301 11.205 3.637 1.00 93.31 218 ARG A N 1
ATOM 1691 C CA . ARG A 1 218 ? 7.737 11.733 2.344 1.00 93.31 218 ARG A CA 1
ATOM 1692 C C . ARG A 1 218 ? 7.760 10.626 1.287 1.00 93.31 218 ARG A C 1
ATOM 1694 O O . ARG A 1 218 ? 8.303 9.550 1.529 1.00 93.31 218 ARG A O 1
ATOM 1701 N N . LYS A 1 219 ? 7.226 10.910 0.099 1.00 91.81 219 LYS A N 1
ATOM 1702 C CA . LYS A 1 219 ? 7.318 10.023 -1.068 1.00 91.81 219 LYS A CA 1
ATOM 1703 C C . LYS A 1 219 ? 8.732 10.093 -1.639 1.00 91.81 219 LYS A C 1
ATOM 1705 O O . LYS A 1 219 ? 9.163 11.157 -2.076 1.00 91.81 219 LYS A O 1
ATOM 1710 N N . SER A 1 220 ? 9.455 8.982 -1.581 1.00 87.12 220 SER A N 1
ATOM 1711 C CA . SER A 1 220 ? 10.866 8.908 -1.992 1.00 87.12 220 SER A CA 1
ATOM 1712 C C . SER A 1 220 ? 11.229 7.586 -2.661 1.00 87.12 220 SER A C 1
ATOM 1714 O O . SER A 1 220 ? 11.969 7.563 -3.632 1.00 87.12 220 SER A O 1
ATOM 1716 N N . ASP A 1 221 ? 10.737 6.463 -2.142 1.00 91.38 221 ASP A N 1
ATOM 1717 C CA . ASP A 1 221 ? 10.940 5.155 -2.756 1.00 91.38 221 ASP A CA 1
ATOM 1718 C C . ASP A 1 221 ? 9.748 4.246 -2.464 1.00 91.38 221 ASP A C 1
ATOM 1720 O O . ASP A 1 221 ? 9.307 4.104 -1.319 1.00 91.38 221 ASP A O 1
ATOM 1724 N N . TRP A 1 222 ? 9.235 3.608 -3.515 1.00 92.88 222 TRP A N 1
ATOM 1725 C CA . TRP A 1 222 ? 8.074 2.729 -3.413 1.00 92.88 222 TRP A CA 1
ATOM 1726 C C . TRP A 1 222 ? 8.357 1.490 -2.559 1.00 92.88 222 TRP A C 1
ATOM 1728 O O . TRP A 1 222 ? 7.497 1.042 -1.797 1.00 92.88 222 TRP A O 1
ATOM 1738 N N . THR A 1 223 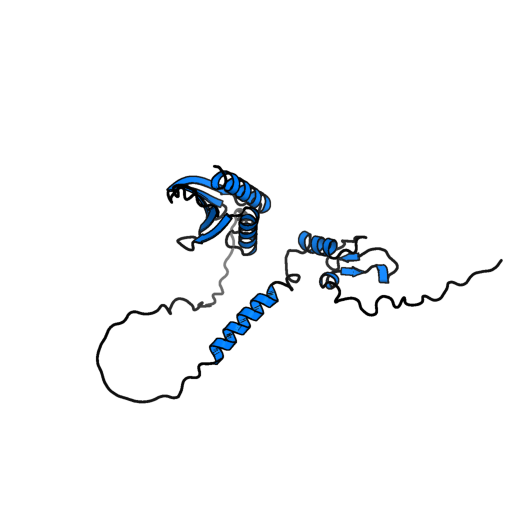? 9.570 0.937 -2.649 1.00 92.38 223 THR A N 1
ATOM 1739 C CA . THR A 1 223 ? 9.934 -0.273 -1.902 1.00 92.38 223 THR A CA 1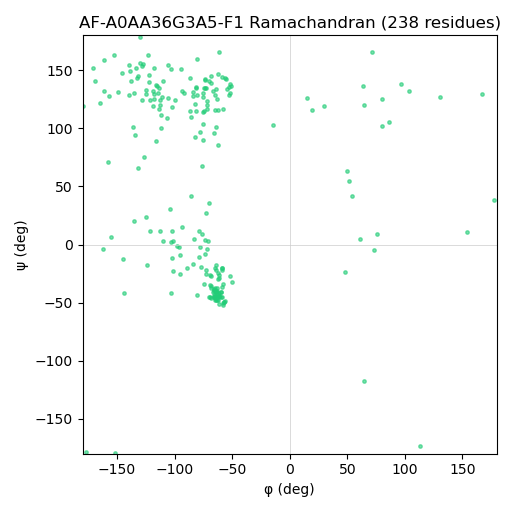
ATOM 1740 C C . THR A 1 223 ? 9.992 0.020 -0.406 1.00 92.38 223 THR A C 1
ATOM 1742 O O . THR A 1 223 ? 9.410 -0.722 0.385 1.00 92.38 223 THR A O 1
ATOM 1745 N N . GLN A 1 224 ? 10.630 1.122 -0.014 1.00 93.00 224 GLN A N 1
ATOM 1746 C CA . GLN A 1 224 ? 10.691 1.585 1.371 1.00 93.00 224 GLN A CA 1
ATOM 1747 C C . GLN A 1 224 ? 9.305 1.921 1.916 1.00 93.00 224 GLN A C 1
ATOM 1749 O O . GLN A 1 224 ? 8.966 1.484 3.016 1.00 93.00 224 GLN A O 1
ATOM 1754 N N . PHE A 1 225 ? 8.473 2.615 1.135 1.00 95.94 225 PHE A N 1
ATOM 1755 C CA . PHE A 1 225 ? 7.088 2.881 1.515 1.00 95.94 225 PHE A CA 1
ATOM 1756 C C . PHE A 1 225 ? 6.323 1.577 1.785 1.00 95.94 225 PHE A C 1
ATOM 1758 O O . PHE A 1 225 ? 5.745 1.398 2.854 1.00 95.94 225 PHE A O 1
ATOM 1765 N N . CYS A 1 226 ? 6.402 0.609 0.872 1.00 95.88 226 CYS A N 1
ATOM 1766 C CA . CYS A 1 226 ? 5.796 -0.712 1.034 1.00 95.88 226 CYS A CA 1
ATOM 1767 C C . CYS A 1 226 ? 6.284 -1.472 2.280 1.00 95.88 226 CYS A C 1
ATOM 1769 O O . CYS A 1 226 ? 5.528 -2.256 2.862 1.00 95.88 226 CYS A O 1
ATOM 1771 N N . TRP A 1 227 ? 7.548 -1.300 2.673 1.00 95.19 227 TRP A N 1
ATOM 1772 C CA . TRP A 1 227 ? 8.091 -1.872 3.907 1.00 95.19 227 TRP A CA 1
ATOM 1773 C C . TRP A 1 227 ? 7.508 -1.190 5.144 1.00 95.19 227 TRP A C 1
ATOM 1775 O O . TRP A 1 227 ? 7.068 -1.878 6.066 1.00 95.19 227 TRP A O 1
ATOM 1785 N N . ALA A 1 228 ? 7.445 0.142 5.140 1.00 97.06 228 ALA A N 1
ATOM 1786 C CA . ALA A 1 228 ? 6.858 0.921 6.224 1.00 97.06 228 ALA A CA 1
ATOM 1787 C C . ALA A 1 228 ? 5.368 0.591 6.414 1.00 97.06 228 ALA A C 1
ATOM 1789 O O . ALA A 1 228 ? 4.950 0.308 7.533 1.00 97.06 228 ALA A O 1
ATOM 1790 N N . VAL A 1 229 ? 4.584 0.510 5.329 1.00 97.50 229 VAL A N 1
ATOM 1791 C CA . VAL A 1 229 ? 3.163 0.114 5.378 1.00 97.50 229 VAL A CA 1
ATOM 1792 C C . VAL A 1 229 ? 2.998 -1.252 6.044 1.00 97.50 229 VAL A C 1
ATOM 1794 O O . VAL A 1 229 ? 2.188 -1.384 6.961 1.00 97.50 229 VAL A O 1
ATOM 1797 N N . ARG A 1 230 ? 3.784 -2.259 5.631 1.00 96.56 230 ARG A N 1
ATOM 1798 C CA . ARG A 1 230 ? 3.756 -3.597 6.248 1.00 96.56 230 ARG A CA 1
ATOM 1799 C C . ARG A 1 230 ? 4.059 -3.528 7.741 1.00 96.56 230 ARG A C 1
ATOM 1801 O O . ARG A 1 230 ? 3.303 -4.082 8.534 1.00 96.56 230 ARG A O 1
ATOM 1808 N N . GLY A 1 231 ? 5.140 -2.844 8.119 1.00 95.38 231 GLY A N 1
ATOM 1809 C CA . GLY A 1 231 ? 5.546 -2.692 9.515 1.00 95.38 231 GLY A CA 1
ATOM 1810 C C . GLY A 1 231 ? 4.457 -2.041 10.365 1.00 95.38 231 GLY A C 1
ATOM 1811 O O . GLY A 1 231 ? 4.034 -2.618 11.365 1.00 95.38 231 GLY A O 1
ATOM 1812 N N . THR A 1 232 ? 3.945 -0.892 9.924 1.00 95.19 232 THR A N 1
ATOM 1813 C CA . THR A 1 232 ? 2.906 -0.132 10.628 1.00 95.19 232 THR A CA 1
ATOM 1814 C C . THR A 1 232 ? 1.610 -0.925 10.755 1.00 95.19 232 THR A C 1
ATOM 1816 O O . THR A 1 232 ? 1.069 -1.037 11.856 1.00 95.19 232 THR A O 1
ATOM 1819 N N . CYS A 1 233 ? 1.126 -1.531 9.666 1.00 95.00 233 CYS A N 1
ATOM 1820 C CA . CYS A 1 233 ? -0.123 -2.291 9.688 1.00 95.00 233 CYS A CA 1
ATOM 1821 C C . CYS A 1 233 ? -0.012 -3.539 10.569 1.00 95.00 233 CYS A C 1
ATOM 1823 O O . CYS A 1 233 ? -0.899 -3.791 11.379 1.00 95.00 233 CYS A O 1
ATOM 1825 N N . LEU A 1 234 ? 1.077 -4.309 10.466 1.00 91.19 234 LEU A N 1
ATOM 1826 C CA . LEU A 1 234 ? 1.267 -5.499 11.298 1.00 91.19 234 LEU A CA 1
ATOM 1827 C C . LEU A 1 234 ? 1.415 -5.130 12.776 1.00 91.19 234 LEU A C 1
ATOM 1829 O O . LEU A 1 234 ? 0.767 -5.738 13.624 1.00 91.19 234 LEU A O 1
ATOM 1833 N N . HIS A 1 235 ? 2.218 -4.115 13.092 1.00 92.44 235 HIS A N 1
ATOM 1834 C CA . HIS A 1 235 ? 2.438 -3.700 14.473 1.00 92.44 235 HIS A CA 1
ATOM 1835 C C . HIS A 1 235 ? 1.155 -3.160 15.120 1.00 92.44 235 HIS A C 1
ATOM 1837 O O . HIS A 1 235 ? 0.804 -3.550 16.232 1.00 92.44 235 HIS A O 1
ATOM 1843 N N . PHE A 1 236 ? 0.418 -2.290 14.430 1.00 93.31 236 PHE A N 1
ATOM 1844 C CA . PHE A 1 236 ? -0.761 -1.646 15.005 1.00 93.31 236 PHE A CA 1
ATOM 1845 C C . PHE A 1 236 ? -2.017 -2.533 14.972 1.00 93.31 236 PHE A C 1
ATOM 1847 O O . PHE A 1 236 ? -2.735 -2.623 15.968 1.00 93.31 236 PHE A O 1
ATOM 1854 N N . LEU A 1 237 ? -2.279 -3.220 13.854 1.00 91.50 237 LEU A N 1
ATOM 1855 C CA . LEU A 1 237 ? -3.529 -3.966 13.643 1.00 91.50 237 LEU A CA 1
ATOM 1856 C C . LEU A 1 237 ? -3.473 -5.412 14.145 1.00 91.50 237 LEU A C 1
ATOM 1858 O O . LEU A 1 237 ? -4.522 -6.019 14.359 1.00 91.50 237 LEU A O 1
ATOM 1862 N N . LYS A 1 238 ? -2.274 -5.987 14.317 1.00 85.38 238 LYS A N 1
ATOM 1863 C CA . LYS A 1 238 ? -2.098 -7.361 14.822 1.00 85.38 238 LYS A CA 1
ATOM 1864 C C . LYS A 1 238 ? -1.496 -7.420 16.232 1.00 85.38 238 LYS A C 1
ATOM 1866 O O . LYS A 1 238 ? -1.289 -8.526 16.729 1.00 85.38 238 LYS A O 1
ATOM 1871 N N . SER A 1 239 ? -1.245 -6.284 16.889 1.00 78.06 239 SER A N 1
ATOM 1872 C CA . SER A 1 239 ? -0.924 -6.269 18.322 1.00 78.06 239 SER A CA 1
ATOM 1873 C C . SER A 1 239 ? -2.174 -6.584 19.150 1.00 78.06 239 SER A C 1
ATOM 1875 O O . SER A 1 239 ? -3.212 -5.924 19.004 1.00 78.06 239 SER A O 1
ATOM 1877 N N . TYR A 1 240 ? -2.060 -7.626 19.980 1.00 60.00 240 TYR A N 1
ATOM 1878 C CA . TYR A 1 240 ? -3.064 -8.057 20.957 1.00 60.00 240 TYR A CA 1
ATOM 1879 C C . TYR A 1 240 ? -2.862 -7.345 22.290 1.00 60.00 240 TYR A C 1
ATOM 1881 O O . TYR A 1 240 ? -1.685 -7.195 22.689 1.00 60.00 240 TYR A O 1
#

pLDDT: mean 71.75, std 23.33, range [25.84, 98.0]

Foldseek 3Di:
DDDDDDDDDDPDPVPVDDDDPDPLCVQWDQCVVVVDAWIAGPVDRDTDNDPDSVVSVVCCVVPVVPDDDDPPPVVVVVVVVVVVVVVVVVPDDDDDDDDDDDDDDDDDDDDDDDDDDDDDDDDDDDDDDDDDDDPPCPPQFPDDCPDPVNVVLVVVLCVVQQWDWDWDPPPFIKIKTWHPDQDPVNQWGWIWIWGDDGQWIWIFIDTPNHTDDIDIGGRDDSVVVSVVCNVVCCCGRVDD